Protein AF-A0A9W9Z7B0-F1 (afdb_monomer_lite)

Organism: NCBI:txid174260

Sequence (216 aa):
MAADKALDEESERHKYYMSVTEDEIRRGIINATDQEKHCFWFKRVITDIDDKIEDSNTGKFIDKTWGNPSSVDKPAQQLLGKLREKDLPKALTSSNVIRYDVKWHRNGIDPSASQEHAQYIEKLCTDLYDTLTDRINRGIEEDQSTNTEDHLTEELFQHGSFCKRKCELFHGRDEFLTTVKETIKERSNCRVAWRIRLRKDLLDGQGCHGNEEMAW

InterPro domains:
  IPR052752 NACHT and WD repeat domain-containing protein [PTHR19871] (6-187)

Secondary structure (DSSP, 8-state):
-HHHHH-SSHHHHHTTT--HHHHHHIIIIIT-TTHHHH--EEEEEETTGGGGTTSTTGGGTS-B-SSSS--B-HHHHHHHHHIIIIIHHHHS-GGGEEEEEE---TT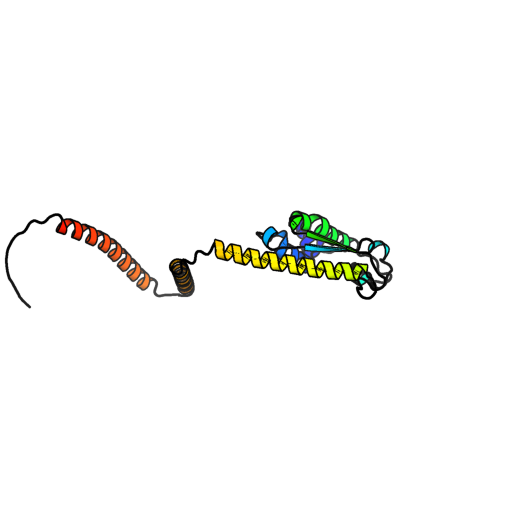SS-TTT-HHHHHHHHHHHHHHHHHHHHHHHHHHHHHHHH----HHHHHHHHHHHHHHHHHHH--S-HHHHHHHHHHHHHHHHHHHHHHHHHHHHHHS------------

Foldseek 3Di:
DVLVVVDDDPVSSVVVVDDPVNVCCCVVFLPDPPNQLPPAAEAEDAPCLVVVVVQPCSCVVFPWDPDVVIHGPPVVVVVVCCCPVPRRPVRYPPVRYHYDYHHADSNGLDVVVDVSSVVRVVVSVVVVVVVVVVSVVVVVVVCVVVCPPPVVVVVVVVVVVVVVVCVVVDDDPPVVVVVVVVVVVVVVVVVVVVVVVVVVCVVPPDDDDDDDDDDD

Structure (mmCIF, N/CA/C/O backbone):
data_AF-A0A9W9Z7B0-F1
#
_entry.id   AF-A0A9W9Z7B0-F1
#
loop_
_atom_site.group_PDB
_atom_site.id
_atom_site.type_symbol
_atom_site.label_atom_id
_atom_site.label_alt_id
_atom_site.label_comp_id
_atom_site.label_asym_id
_atom_site.label_entity_id
_atom_site.label_seq_id
_atom_site.pdbx_PDB_ins_code
_atom_site.Cartn_x
_atom_site.Cartn_y
_atom_site.Cartn_z
_atom_site.occupancy
_atom_site.B_iso_or_equiv
_atom_site.auth_seq_id
_atom_site.auth_comp_id
_atom_site.auth_asym_id
_atom_site.auth_atom_id
_atom_site.pdbx_PDB_model_num
ATOM 1 N N . MET A 1 1 ? 21.699 -22.162 1.160 1.00 66.56 1 MET A N 1
ATOM 2 C CA . MET A 1 1 ? 22.297 -21.452 2.317 1.00 66.56 1 MET A CA 1
ATOM 3 C C . MET A 1 1 ? 22.465 -22.396 3.509 1.00 66.56 1 MET A C 1
ATOM 5 O O . MET A 1 1 ? 22.130 -23.566 3.384 1.00 66.56 1 MET A O 1
ATOM 9 N N . ALA A 1 2 ? 23.002 -21.932 4.647 1.00 78.12 2 ALA A N 1
ATOM 10 C CA . ALA A 1 2 ? 23.115 -22.748 5.866 1.00 78.12 2 ALA A CA 1
ATOM 11 C C . ALA A 1 2 ? 21.744 -23.213 6.395 1.00 78.12 2 ALA A C 1
ATOM 13 O O . ALA A 1 2 ? 21.621 -24.354 6.827 1.00 78.12 2 ALA A O 1
ATOM 14 N N . ALA A 1 3 ? 20.710 -22.372 6.267 1.00 81.06 3 ALA A N 1
ATOM 15 C CA . ALA A 1 3 ? 19.338 -22.700 6.660 1.00 81.06 3 ALA A CA 1
ATOM 16 C C . ALA A 1 3 ? 18.780 -23.935 5.925 1.00 81.06 3 ALA A C 1
ATOM 18 O O . ALA A 1 3 ? 18.179 -24.791 6.561 1.00 81.06 3 ALA A O 1
ATOM 19 N N . ASP A 1 4 ? 19.060 -24.094 4.624 1.00 84.00 4 ASP A N 1
ATOM 20 C CA . ASP A 1 4 ? 18.602 -25.264 3.843 1.00 84.00 4 ASP A CA 1
ATOM 21 C C . ASP A 1 4 ? 19.209 -26.585 4.311 1.00 84.00 4 ASP A C 1
ATOM 23 O O . ASP A 1 4 ? 18.662 -27.645 4.037 1.00 84.00 4 ASP A O 1
ATOM 27 N N . LYS A 1 5 ? 20.369 -26.526 4.972 1.00 83.88 5 LYS A N 1
ATOM 28 C CA . LYS A 1 5 ? 21.065 -27.707 5.493 1.00 83.88 5 LYS A CA 1
ATOM 29 C C . LYS A 1 5 ? 20.675 -28.035 6.931 1.00 83.88 5 LYS A C 1
ATOM 31 O O . LYS A 1 5 ? 20.986 -29.126 7.391 1.00 83.88 5 LYS A O 1
ATOM 36 N N . ALA A 1 6 ? 20.088 -27.077 7.645 1.00 85.25 6 ALA A N 1
ATOM 37 C CA . ALA A 1 6 ? 19.835 -27.170 9.077 1.00 85.25 6 ALA A CA 1
ATOM 38 C C . ALA A 1 6 ? 18.352 -27.367 9.425 1.00 85.25 6 ALA A C 1
ATOM 40 O O . ALA A 1 6 ? 18.063 -27.784 10.541 1.00 85.25 6 ALA A O 1
ATOM 41 N N . LEU A 1 7 ? 17.427 -27.043 8.513 1.00 87.00 7 LEU A N 1
ATOM 42 C CA . LEU A 1 7 ? 15.988 -27.013 8.788 1.00 87.00 7 LEU A CA 1
ATOM 43 C C . LEU A 1 7 ? 15.192 -27.695 7.668 1.00 87.00 7 LEU A C 1
ATOM 45 O O . LEU A 1 7 ? 15.297 -27.310 6.499 1.00 87.00 7 LEU A O 1
ATOM 49 N N . ASP A 1 8 ? 14.347 -28.655 8.043 1.00 84.19 8 ASP A N 1
ATOM 50 C CA . ASP A 1 8 ? 13.552 -29.464 7.108 1.00 84.19 8 ASP A CA 1
ATOM 51 C C . ASP A 1 8 ? 12.257 -28.766 6.662 1.00 84.19 8 ASP A C 1
ATOM 53 O O . ASP A 1 8 ? 11.852 -28.871 5.499 1.00 84.19 8 ASP A O 1
ATOM 57 N N . GLU A 1 9 ? 11.636 -27.974 7.539 1.00 85.44 9 GLU A N 1
ATOM 58 C CA . GLU A 1 9 ? 10.393 -27.259 7.239 1.00 85.44 9 GLU A CA 1
ATOM 59 C C . GLU A 1 9 ? 10.636 -25.924 6.514 1.00 85.44 9 GLU A C 1
ATOM 61 O O . GLU A 1 9 ? 11.501 -25.127 6.883 1.00 85.44 9 GLU A O 1
ATOM 66 N N . GLU A 1 10 ? 9.842 -25.650 5.471 1.00 80.31 10 GLU A N 1
ATOM 67 C CA . GLU A 1 10 ? 9.940 -24.402 4.697 1.00 80.31 10 GLU A CA 1
ATOM 68 C C . GLU A 1 10 ? 9.589 -23.167 5.538 1.00 80.31 10 GLU A C 1
ATOM 70 O O . GLU A 1 10 ? 10.245 -22.136 5.399 1.00 80.31 10 GLU A O 1
ATOM 75 N N . SER A 1 11 ? 8.606 -23.275 6.436 1.00 78.81 11 SER A N 1
ATOM 76 C CA . SER A 1 11 ? 8.211 -22.217 7.377 1.00 78.81 11 SER A CA 1
ATOM 77 C C . SER A 1 11 ? 9.370 -21.777 8.271 1.00 78.81 11 SER A C 1
ATOM 79 O O . SER A 1 11 ? 9.628 -20.580 8.396 1.00 78.81 11 SER A O 1
ATOM 81 N N . GLU A 1 12 ? 10.110 -22.738 8.825 1.00 82.19 12 GLU A N 1
ATOM 82 C CA . GLU A 1 12 ? 11.254 -22.482 9.704 1.00 82.19 12 GLU A CA 1
ATOM 83 C C . GLU A 1 12 ? 12.430 -21.871 8.933 1.00 82.19 12 GLU A C 1
ATOM 85 O O . GLU A 1 12 ? 13.098 -20.952 9.414 1.00 82.19 12 GLU A O 1
ATOM 90 N N . ARG A 1 13 ? 12.655 -22.316 7.688 1.00 86.25 13 ARG A N 1
ATOM 91 C CA . ARG A 1 13 ? 13.667 -21.715 6.807 1.00 86.25 13 ARG A CA 1
ATOM 92 C C . ARG A 1 13 ? 13.317 -20.293 6.400 1.00 86.25 13 ARG A C 1
ATOM 94 O O . ARG A 1 13 ? 14.222 -19.465 6.307 1.00 86.25 13 ARG A O 1
ATOM 101 N N . HIS A 1 14 ? 12.038 -20.003 6.153 1.00 82.50 14 HIS A N 1
ATOM 102 C CA . HIS A 1 14 ? 11.589 -18.721 5.601 1.00 82.50 14 HIS A CA 1
ATOM 103 C C . HIS A 1 14 ? 12.056 -17.532 6.444 1.00 82.50 14 HIS A C 1
ATOM 105 O O . HIS A 1 14 ? 12.472 -16.517 5.895 1.00 82.50 14 HIS A O 1
ATOM 111 N N . LYS A 1 15 ? 12.124 -17.685 7.772 1.00 84.56 15 LYS A N 1
ATOM 112 C CA . LYS A 1 15 ? 12.632 -16.655 8.693 1.00 84.56 15 LYS A CA 1
ATOM 113 C C . LYS A 1 15 ? 14.070 -16.197 8.398 1.00 84.56 15 LYS A C 1
ATOM 115 O O . LYS A 1 15 ? 14.425 -15.073 8.731 1.00 84.56 15 LYS A O 1
ATOM 120 N N . TYR A 1 16 ? 14.889 -17.038 7.767 1.00 86.44 16 TYR A N 1
ATOM 121 C CA . TYR A 1 16 ? 16.276 -16.723 7.396 1.00 86.44 16 TYR A CA 1
ATOM 122 C C . TYR A 1 16 ? 16.418 -16.145 5.982 1.00 86.44 16 TYR A C 1
ATOM 124 O O . TYR A 1 16 ? 17.498 -15.682 5.620 1.00 86.44 16 TYR A O 1
ATOM 132 N N . TYR A 1 17 ? 15.348 -16.196 5.188 1.00 85.44 17 TYR A N 1
ATOM 133 C CA . TYR A 1 17 ? 15.262 -15.607 3.849 1.00 85.44 17 TYR A CA 1
ATOM 134 C C . TYR A 1 17 ? 14.451 -14.309 3.827 1.00 85.44 17 TYR A C 1
ATOM 136 O O . TYR A 1 17 ? 14.579 -13.517 2.897 1.00 85.44 17 TYR A O 1
ATOM 144 N N . MET A 1 18 ? 13.620 -14.103 4.847 1.00 88.88 18 MET A N 1
ATOM 145 C CA . MET A 1 18 ? 12.756 -12.945 4.997 1.00 88.88 18 MET A CA 1
ATOM 146 C C . MET A 1 18 ? 13.580 -11.668 5.161 1.00 88.88 18 MET A C 1
ATOM 148 O O . MET A 1 18 ? 14.478 -11.587 6.003 1.00 88.88 18 MET A O 1
ATOM 152 N N . SER A 1 19 ? 13.252 -10.650 4.370 1.00 90.75 19 SER A N 1
ATOM 153 C CA . SER A 1 19 ? 13.815 -9.316 4.562 1.00 90.75 19 SER A CA 1
ATOM 154 C C . SER A 1 19 ? 13.136 -8.607 5.736 1.00 90.75 19 SER A C 1
ATOM 156 O O . SER A 1 19 ? 11.992 -8.905 6.080 1.00 90.75 19 SER A O 1
ATOM 158 N N . VAL A 1 20 ? 13.813 -7.617 6.325 1.00 92.88 20 VAL A N 1
ATOM 159 C CA . VAL A 1 20 ? 13.215 -6.766 7.372 1.00 92.88 20 VAL A CA 1
ATOM 160 C C . VAL A 1 20 ? 11.916 -6.126 6.871 1.00 92.88 20 VAL A C 1
ATOM 162 O O . VAL A 1 20 ? 10.911 -6.145 7.572 1.00 92.88 20 VAL A O 1
ATOM 165 N N . THR A 1 21 ? 11.904 -5.651 5.623 1.00 93.25 21 THR A N 1
ATOM 166 C CA . THR A 1 21 ? 10.716 -5.058 4.997 1.00 93.25 21 THR A CA 1
ATOM 167 C C . THR A 1 21 ? 9.582 -6.067 4.815 1.00 93.25 21 THR A C 1
ATOM 169 O O . THR A 1 21 ? 8.421 -5.724 5.019 1.00 93.25 21 THR A O 1
ATOM 172 N N . GLU A 1 22 ? 9.876 -7.319 4.450 1.00 94.69 22 GLU A N 1
ATOM 173 C CA . GLU A 1 22 ? 8.843 -8.360 4.395 1.00 94.69 22 GLU A CA 1
ATOM 174 C C . GLU A 1 22 ? 8.242 -8.621 5.783 1.00 94.69 22 GLU A C 1
ATOM 176 O O . GLU A 1 22 ? 7.025 -8.748 5.906 1.00 94.69 22 GLU A O 1
ATOM 181 N N . ASP A 1 23 ? 9.069 -8.681 6.824 1.00 94.38 23 ASP A N 1
ATOM 182 C CA . ASP A 1 23 ? 8.618 -8.898 8.200 1.00 94.38 23 ASP A CA 1
ATOM 183 C C . ASP A 1 23 ? 7.731 -7.740 8.703 1.00 94.38 23 ASP A C 1
ATOM 185 O O . ASP A 1 23 ? 6.663 -7.963 9.279 1.00 94.38 23 ASP A O 1
ATOM 189 N N . GLU A 1 24 ? 8.105 -6.494 8.399 1.00 95.25 24 GLU A N 1
ATOM 190 C CA . GLU A 1 24 ? 7.280 -5.304 8.652 1.00 95.25 24 GLU A CA 1
ATOM 191 C C . GLU A 1 24 ? 5.929 -5.378 7.929 1.00 95.25 24 GLU A C 1
ATOM 193 O O . GLU A 1 24 ? 4.891 -5.142 8.546 1.00 95.25 24 GLU A O 1
ATOM 198 N N . ILE A 1 25 ? 5.914 -5.774 6.651 1.00 95.12 25 ILE A N 1
ATOM 199 C CA . ILE A 1 25 ? 4.678 -5.966 5.874 1.00 95.12 25 ILE A CA 1
ATOM 200 C C . ILE A 1 25 ? 3.814 -7.071 6.487 1.00 95.12 25 ILE A C 1
ATOM 202 O O . ILE A 1 25 ? 2.594 -6.926 6.591 1.00 95.12 25 ILE A O 1
ATOM 206 N N . ARG A 1 26 ? 4.422 -8.183 6.911 1.00 94.44 26 ARG A N 1
ATOM 207 C CA . ARG A 1 26 ? 3.686 -9.291 7.527 1.00 94.44 26 ARG A CA 1
ATOM 208 C C . ARG A 1 26 ? 3.023 -8.863 8.825 1.00 94.44 26 ARG A C 1
ATOM 210 O O . ARG A 1 26 ? 1.867 -9.203 9.047 1.00 94.44 26 ARG A O 1
ATOM 217 N N . ARG A 1 27 ? 3.726 -8.106 9.665 1.00 93.31 27 ARG A N 1
ATOM 218 C CA . ARG A 1 27 ? 3.200 -7.639 10.952 1.00 93.31 27 ARG A CA 1
ATOM 219 C C . ARG A 1 27 ? 2.206 -6.486 10.812 1.00 93.31 27 ARG A C 1
ATOM 221 O O . ARG A 1 27 ? 1.213 -6.476 11.527 1.00 93.31 27 ARG A O 1
ATOM 228 N N . GLY A 1 28 ? 2.468 -5.538 9.914 1.00 92.56 28 GLY A N 1
ATOM 229 C CA . GLY A 1 28 ? 1.668 -4.321 9.754 1.00 92.56 28 GLY A CA 1
ATOM 230 C 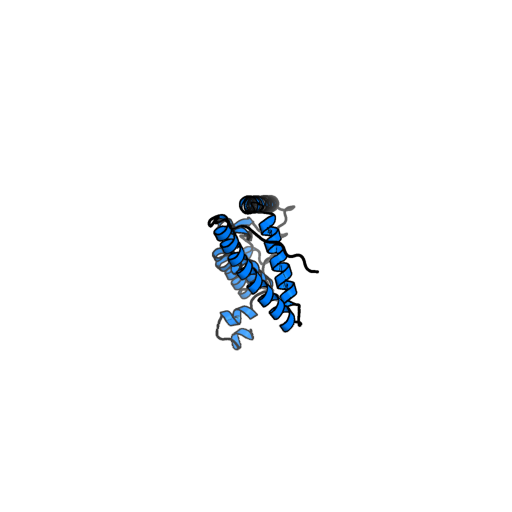C . GLY A 1 28 ? 0.474 -4.453 8.810 1.00 92.56 28 GLY A C 1
ATOM 231 O O . GLY A 1 28 ? -0.441 -3.643 8.891 1.00 92.56 28 GLY A O 1
ATOM 232 N N . ILE A 1 29 ? 0.482 -5.448 7.921 1.00 94.62 29 ILE A N 1
ATOM 233 C CA . ILE A 1 29 ? -0.604 -5.691 6.968 1.00 94.62 29 ILE A CA 1
ATOM 234 C C . ILE A 1 29 ? -1.145 -7.100 7.193 1.00 94.62 29 ILE A C 1
ATOM 236 O O . ILE A 1 29 ? -2.178 -7.255 7.823 1.00 94.62 29 ILE A O 1
ATOM 240 N N . ILE A 1 30 ? -0.406 -8.138 6.784 1.00 93.69 30 ILE A N 1
ATOM 241 C CA . ILE A 1 30 ? -0.947 -9.507 6.647 1.00 93.69 30 ILE A CA 1
ATOM 242 C C . ILE A 1 30 ? -1.539 -10.066 7.952 1.00 93.69 30 ILE A C 1
ATOM 244 O O . ILE A 1 30 ? -2.569 -10.737 7.916 1.00 93.69 30 ILE A O 1
ATOM 248 N N . ASN A 1 31 ? -0.890 -9.803 9.086 1.00 93.31 31 ASN A N 1
ATOM 249 C CA . ASN A 1 31 ? -1.298 -10.288 10.404 1.00 93.31 31 ASN A CA 1
ATOM 250 C C . ASN A 1 31 ? -2.025 -9.218 11.238 1.00 93.31 31 ASN A C 1
ATOM 252 O O . ASN A 1 31 ? -2.302 -9.461 12.414 1.00 93.31 31 ASN A O 1
ATOM 256 N N . ALA A 1 32 ? -2.286 -8.034 10.678 1.00 92.00 32 ALA A N 1
ATOM 257 C CA . ALA A 1 32 ? -2.980 -6.963 11.378 1.00 92.00 32 ALA A CA 1
ATOM 258 C C . ALA A 1 32 ? -4.493 -7.227 11.427 1.00 92.00 32 ALA A C 1
ATOM 260 O O . ALA A 1 32 ? -5.076 -7.835 10.528 1.00 92.00 32 ALA A O 1
ATOM 261 N N . THR A 1 33 ? -5.141 -6.754 12.489 1.00 90.31 33 THR A N 1
ATOM 262 C CA . THR A 1 33 ? -6.605 -6.735 12.595 1.00 90.31 33 THR A CA 1
ATOM 263 C C . THR A 1 33 ? -7.169 -5.538 11.836 1.00 90.31 33 THR A C 1
ATOM 265 O O . THR A 1 33 ? -6.533 -4.487 11.793 1.00 90.31 33 THR A O 1
ATOM 268 N N . ASP A 1 34 ? -8.361 -5.687 11.254 1.00 86.56 34 ASP A N 1
ATOM 269 C CA . ASP A 1 34 ? -9.064 -4.615 10.530 1.00 86.56 34 ASP A CA 1
ATOM 270 C C . ASP A 1 34 ? -8.233 -3.970 9.394 1.00 86.56 34 ASP A C 1
ATOM 272 O O . ASP A 1 34 ? -8.372 -2.783 9.077 1.00 86.56 34 ASP A O 1
ATOM 276 N N . GLN A 1 35 ? -7.347 -4.742 8.756 1.00 87.38 35 GLN A N 1
ATOM 277 C CA . GLN A 1 35 ? -6.477 -4.264 7.674 1.00 87.38 35 GLN A CA 1
ATOM 278 C C . GLN A 1 35 ? -7.267 -3.670 6.496 1.00 87.38 35 GLN A C 1
ATOM 280 O O . GLN A 1 35 ? -6.825 -2.726 5.847 1.00 87.38 35 GLN A O 1
ATOM 285 N N . GLU A 1 36 ? -8.482 -4.149 6.244 1.00 84.25 36 GLU A N 1
ATOM 286 C CA . GLU A 1 36 ? -9.389 -3.614 5.231 1.00 84.25 36 GLU A CA 1
ATOM 287 C C . GLU A 1 36 ? -9.875 -2.185 5.531 1.00 84.25 36 GLU A C 1
ATOM 289 O O . GLU A 1 36 ? -10.287 -1.465 4.616 1.00 84.25 36 GLU A O 1
ATOM 294 N N . LYS A 1 37 ? -9.812 -1.734 6.787 1.00 83.94 37 LYS A N 1
ATOM 295 C CA . LYS A 1 37 ? -10.182 -0.363 7.161 1.00 83.94 37 LYS A CA 1
ATOM 296 C C . LYS A 1 37 ? -9.012 0.604 7.035 1.00 83.94 37 LYS A C 1
ATOM 298 O O . LYS A 1 37 ? -9.231 1.756 6.653 1.00 83.94 37 LYS A O 1
ATOM 303 N N . HIS A 1 38 ? -7.798 0.135 7.325 1.00 85.56 38 HIS A N 1
ATOM 304 C CA . HIS A 1 38 ? -6.644 1.005 7.571 1.00 85.56 38 HIS A CA 1
ATOM 305 C C . HIS A 1 38 ? -5.463 0.809 6.608 1.00 85.56 38 HIS A C 1
ATOM 307 O O . HIS A 1 38 ? -4.597 1.679 6.539 1.00 85.56 38 HIS A O 1
ATOM 313 N N . CYS A 1 39 ? -5.418 -0.277 5.834 1.00 92.81 39 CYS A N 1
ATOM 314 C CA . CYS A 1 39 ? -4.311 -0.566 4.922 1.00 92.81 39 CYS A CA 1
ATOM 315 C C . CYS A 1 39 ? -4.719 -0.377 3.456 1.00 92.81 39 CYS A C 1
ATOM 317 O O . CYS A 1 39 ? -5.705 -0.948 2.987 1.00 92.81 39 CYS A O 1
ATOM 319 N N . PHE A 1 40 ? -3.902 0.380 2.718 1.00 93.56 40 PHE A N 1
ATOM 320 C CA . PHE A 1 40 ? -4.055 0.648 1.286 1.00 93.56 40 PHE A CA 1
ATOM 321 C C . PHE A 1 40 ? -2.751 0.350 0.566 1.00 93.56 40 PHE A C 1
ATOM 323 O O . PHE A 1 40 ? -1.671 0.702 1.041 1.00 93.56 40 PHE A O 1
ATOM 330 N N . TRP A 1 41 ? -2.850 -0.279 -0.600 1.00 95.38 41 TRP A N 1
ATOM 331 C CA . TRP A 1 41 ? -1.694 -0.622 -1.407 1.00 95.38 41 TRP A CA 1
ATOM 332 C C . TRP A 1 41 ? -1.736 0.064 -2.768 1.00 95.38 41 TRP A C 1
ATOM 334 O O . TRP A 1 41 ? -2.462 -0.334 -3.678 1.00 95.38 41 TRP A O 1
ATOM 344 N N . PHE A 1 42 ? -0.880 1.070 -2.917 1.00 96.44 42 PHE A N 1
ATOM 345 C CA . PHE A 1 42 ? -0.610 1.749 -4.178 1.00 96.44 42 PHE A CA 1
ATOM 346 C C . PHE A 1 42 ? 0.436 0.949 -4.967 1.00 96.44 42 PHE A C 1
ATOM 348 O O . PHE A 1 42 ? 1.648 1.118 -4.813 1.00 96.44 42 PHE A O 1
ATOM 355 N N . LYS A 1 43 ? -0.040 -0.001 -5.774 1.00 95.38 43 LYS A N 1
ATOM 356 C CA . LYS A 1 43 ? 0.779 -0.981 -6.492 1.00 95.38 43 LYS A CA 1
ATOM 357 C C . LYS A 1 43 ? 1.256 -0.420 -7.831 1.00 95.38 43 LYS A C 1
ATOM 359 O O . LYS A 1 43 ? 0.511 -0.435 -8.807 1.00 95.38 43 LYS A O 1
ATOM 364 N N . ARG A 1 44 ? 2.526 -0.018 -7.916 1.00 95.75 44 ARG A N 1
ATOM 365 C CA . ARG A 1 44 ? 3.199 0.230 -9.204 1.00 95.75 44 ARG A CA 1
ATOM 366 C C . ARG A 1 44 ? 3.667 -1.083 -9.837 1.00 95.75 44 ARG A C 1
ATOM 368 O O . ARG A 1 44 ? 4.356 -1.870 -9.188 1.00 95.75 44 ARG A O 1
ATOM 375 N N . VAL A 1 45 ? 3.374 -1.272 -11.120 1.00 95.75 45 VAL A N 1
ATOM 376 C CA . VAL A 1 45 ? 3.887 -2.361 -11.958 1.00 95.75 45 VAL A CA 1
ATOM 377 C C . VAL A 1 45 ? 4.605 -1.752 -13.158 1.00 95.75 45 VAL A C 1
ATOM 379 O O . VAL A 1 45 ? 3.985 -1.112 -14.002 1.00 95.75 45 VAL A O 1
ATOM 382 N N . ILE A 1 46 ? 5.920 -1.955 -13.238 1.00 95.94 46 ILE A N 1
ATOM 383 C CA . ILE A 1 46 ? 6.696 -1.587 -14.426 1.00 95.94 46 ILE A CA 1
ATOM 384 C C . ILE A 1 46 ? 6.609 -2.766 -15.393 1.00 95.94 46 ILE A C 1
ATOM 386 O O . ILE A 1 46 ? 7.209 -3.811 -15.158 1.00 95.94 46 ILE A O 1
ATOM 390 N N . THR A 1 47 ? 5.779 -2.628 -16.421 1.00 95.56 47 THR A N 1
ATOM 391 C CA . THR A 1 47 ? 5.280 -3.776 -17.200 1.00 95.56 47 THR A CA 1
ATOM 392 C C . THR A 1 47 ? 6.326 -4.443 -18.089 1.00 95.56 47 THR A C 1
ATOM 394 O O . THR A 1 47 ? 6.161 -5.604 -18.441 1.00 95.56 47 THR A O 1
ATOM 397 N N . ASP A 1 48 ? 7.376 -3.719 -18.459 1.00 95.25 48 ASP A N 1
ATOM 398 C CA . ASP A 1 48 ? 8.437 -4.143 -19.374 1.00 95.25 48 ASP A CA 1
ATOM 399 C C . ASP A 1 48 ? 9.823 -4.138 -18.709 1.00 95.25 48 ASP A C 1
ATOM 401 O O . ASP A 1 48 ? 10.837 -4.163 -19.398 1.00 95.25 48 ASP A O 1
ATOM 405 N N . ILE A 1 49 ? 9.896 -4.110 -17.372 1.00 92.56 49 ILE A N 1
ATOM 406 C CA . ILE A 1 49 ? 11.175 -4.034 -16.645 1.00 92.56 49 ILE A CA 1
ATOM 407 C C . ILE A 1 49 ? 12.086 -5.241 -16.921 1.00 92.56 49 ILE A C 1
ATOM 409 O O . ILE A 1 49 ? 13.303 -5.082 -17.035 1.00 92.56 49 ILE A O 1
ATOM 413 N N . ASP A 1 50 ? 11.500 -6.428 -17.094 1.00 89.50 50 ASP A N 1
ATOM 414 C CA . ASP A 1 50 ? 12.234 -7.664 -17.380 1.00 89.50 50 ASP A CA 1
ATOM 415 C C . ASP A 1 50 ? 12.904 -7.618 -18.765 1.00 89.50 50 ASP A C 1
ATOM 417 O O . ASP A 1 50 ? 13.989 -8.166 -18.953 1.00 89.50 50 ASP A O 1
ATOM 421 N N . ASP A 1 51 ? 12.336 -6.869 -19.714 1.00 91.50 51 ASP A N 1
ATOM 422 C CA . ASP A 1 51 ? 12.927 -6.653 -21.040 1.00 91.50 51 ASP A CA 1
ATOM 423 C C . ASP A 1 51 ? 14.047 -5.594 -21.018 1.00 91.50 51 ASP A C 1
ATOM 425 O O . ASP A 1 51 ? 14.723 -5.366 -22.025 1.00 91.50 51 ASP A O 1
ATOM 429 N N . LYS A 1 52 ? 14.238 -4.903 -19.884 1.00 90.88 52 LYS A N 1
ATOM 430 C CA . LYS A 1 52 ? 15.172 -3.775 -19.706 1.00 90.88 52 LYS A CA 1
ATOM 431 C C . LYS A 1 52 ? 16.248 -4.052 -18.656 1.00 90.88 52 LYS A C 1
ATOM 433 O O . LYS A 1 52 ? 16.870 -3.120 -18.151 1.00 90.88 52 LYS A O 1
ATOM 438 N N . ILE A 1 53 ? 16.515 -5.319 -18.333 1.00 87.38 53 ILE A N 1
ATOM 439 C CA . ILE A 1 53 ? 17.498 -5.726 -17.309 1.00 87.38 53 ILE A CA 1
ATOM 440 C C . ILE A 1 53 ? 18.912 -5.183 -17.585 1.00 87.38 53 ILE A C 1
ATOM 442 O O . ILE A 1 53 ? 19.649 -4.885 -16.636 1.00 87.38 53 ILE A O 1
ATOM 446 N N . GLU A 1 54 ? 19.286 -5.051 -18.860 1.00 86.44 54 GLU A N 1
ATOM 447 C CA . GLU A 1 54 ? 20.601 -4.558 -19.296 1.00 86.44 54 GLU A CA 1
ATOM 448 C C . GLU A 1 54 ? 20.790 -3.048 -19.084 1.00 86.44 54 GLU A C 1
ATOM 450 O O . GLU A 1 54 ? 21.924 -2.569 -19.058 1.00 86.44 54 GLU A O 1
ATOM 455 N N . ASP A 1 55 ? 19.705 -2.294 -18.888 1.00 87.88 55 ASP A N 1
ATOM 456 C CA . ASP A 1 55 ? 19.777 -0.868 -18.585 1.00 87.88 55 ASP A CA 1
ATOM 457 C C . ASP A 1 55 ? 20.463 -0.646 -17.224 1.00 87.88 55 ASP A C 1
ATOM 459 O O . ASP A 1 55 ? 20.193 -1.326 -16.222 1.00 87.88 55 ASP A O 1
ATOM 463 N N . SER A 1 56 ? 21.378 0.323 -17.187 1.00 85.44 56 SER A N 1
ATOM 464 C CA . SER A 1 56 ? 22.187 0.631 -16.007 1.00 85.44 56 SER A CA 1
ATOM 465 C C . SER A 1 56 ? 21.343 1.089 -14.814 1.00 85.44 56 SER A C 1
ATOM 467 O O . SER A 1 56 ? 21.734 0.865 -13.666 1.00 85.44 56 SER A O 1
ATOM 469 N N . ASN A 1 57 ? 20.166 1.671 -15.054 1.00 88.12 57 ASN A N 1
ATOM 470 C CA . ASN A 1 57 ? 19.253 2.128 -14.012 1.00 88.12 57 ASN A CA 1
ATOM 471 C C . ASN A 1 57 ? 18.313 1.031 -13.496 1.00 88.12 57 ASN A C 1
ATOM 473 O O . ASN A 1 57 ? 17.805 1.165 -12.381 1.00 88.12 57 ASN A O 1
ATOM 477 N N . THR A 1 58 ? 18.119 -0.072 -14.228 1.00 89.12 58 THR A N 1
ATOM 478 C CA . THR A 1 58 ? 17.202 -1.155 -13.818 1.00 89.12 58 THR A CA 1
ATOM 479 C C . THR A 1 58 ? 17.656 -1.853 -12.538 1.00 89.12 58 THR A C 1
ATOM 481 O O . THR A 1 58 ? 16.832 -2.325 -11.759 1.00 89.12 58 THR A O 1
ATOM 484 N N . GLY A 1 59 ? 18.962 -1.843 -12.241 1.00 87.56 59 GLY A N 1
ATOM 485 C CA . GLY A 1 59 ? 19.498 -2.375 -10.980 1.00 87.56 59 GLY A CA 1
ATOM 486 C C . GLY A 1 59 ? 18.992 -1.664 -9.716 1.00 87.56 59 GLY A C 1
ATOM 487 O O . GLY A 1 59 ? 19.167 -2.186 -8.625 1.00 87.56 59 GLY A O 1
ATOM 488 N N . LYS A 1 60 ? 18.347 -0.495 -9.844 1.00 88.25 60 LYS A N 1
ATOM 489 C CA . LYS A 1 60 ? 17.679 0.202 -8.729 1.00 88.25 60 LYS A CA 1
ATOM 490 C C . LYS A 1 60 ? 16.274 -0.342 -8.432 1.00 88.25 60 LYS A C 1
ATOM 492 O O . LYS A 1 60 ? 15.675 0.052 -7.437 1.00 88.25 60 LYS A O 1
ATOM 497 N N . PHE A 1 61 ? 15.729 -1.180 -9.314 1.00 90.31 61 PHE A N 1
ATOM 498 C CA . PHE A 1 61 ? 14.341 -1.655 -9.272 1.00 90.31 61 PHE A CA 1
ATOM 499 C C . PHE A 1 61 ? 14.221 -3.183 -9.293 1.00 90.31 61 PHE A C 1
ATOM 501 O O . PHE A 1 61 ? 13.154 -3.701 -8.972 1.00 90.31 61 PHE A O 1
ATOM 508 N N . ILE A 1 62 ? 15.288 -3.894 -9.667 1.00 91.12 62 ILE A N 1
ATOM 509 C CA . ILE A 1 62 ? 15.378 -5.356 -9.653 1.00 91.12 62 ILE A CA 1
ATOM 510 C C . ILE A 1 62 ? 16.612 -5.757 -8.849 1.00 91.12 62 ILE A C 1
ATOM 512 O O . ILE A 1 62 ? 17.704 -5.239 -9.096 1.00 91.12 62 ILE A O 1
ATOM 516 N N . ASP A 1 63 ? 16.448 -6.726 -7.950 1.00 90.44 63 ASP A N 1
ATOM 517 C CA . ASP A 1 63 ? 17.558 -7.315 -7.208 1.00 90.44 63 ASP A CA 1
ATOM 518 C C . ASP A 1 63 ? 18.495 -8.068 -8.155 1.00 90.44 63 ASP A C 1
ATOM 520 O O . ASP A 1 63 ? 18.086 -8.971 -8.898 1.00 90.44 63 ASP A O 1
ATOM 524 N N . LYS A 1 64 ? 19.774 -7.696 -8.123 1.00 89.19 64 LYS A N 1
ATOM 525 C CA . LYS A 1 64 ? 20.821 -8.331 -8.919 1.00 89.19 64 LYS A CA 1
ATOM 526 C C . LYS A 1 64 ? 21.850 -9.010 -8.022 1.00 89.19 64 LYS A C 1
ATOM 528 O O . LYS A 1 64 ? 22.216 -8.498 -6.967 1.00 89.19 64 LYS A O 1
ATOM 533 N N . THR A 1 65 ? 22.360 -10.147 -8.478 1.00 86.31 65 THR A N 1
ATOM 534 C CA . THR A 1 65 ? 23.434 -10.882 -7.818 1.00 86.31 65 THR A CA 1
ATOM 535 C C . THR A 1 65 ? 24.717 -10.061 -7.810 1.00 86.31 65 THR A C 1
ATOM 537 O O . THR A 1 65 ? 25.073 -9.405 -8.797 1.00 86.31 65 THR A O 1
ATOM 540 N N . TRP A 1 66 ? 25.455 -10.158 -6.709 1.00 78.25 66 TRP A N 1
ATOM 541 C CA . TRP A 1 66 ? 26.796 -9.597 -6.605 1.00 78.25 66 TRP A CA 1
ATOM 542 C C . TRP A 1 66 ? 27.765 -10.308 -7.564 1.00 78.25 66 TRP A C 1
ATOM 544 O O . TRP A 1 66 ? 27.775 -11.537 -7.633 1.00 78.25 66 TRP A O 1
ATOM 554 N N . GLY A 1 67 ? 28.595 -9.550 -8.286 1.00 76.81 67 GLY A N 1
ATOM 555 C CA . GLY A 1 67 ? 29.610 -10.082 -9.206 1.00 76.81 67 GLY A CA 1
ATOM 556 C C . GLY A 1 67 ? 29.574 -9.456 -10.603 1.00 76.81 67 GLY A C 1
ATOM 557 O O . GLY A 1 67 ? 28.703 -8.646 -10.911 1.00 76.81 67 GLY A O 1
ATOM 558 N N . ASN A 1 68 ? 30.547 -9.823 -11.444 1.00 75.56 68 ASN A N 1
ATOM 559 C CA . ASN A 1 68 ? 30.615 -9.425 -12.851 1.00 75.56 68 ASN A CA 1
ATOM 560 C C . ASN A 1 68 ? 30.726 -10.685 -13.740 1.00 75.56 68 ASN A C 1
ATOM 562 O O . ASN A 1 68 ? 31.731 -11.391 -13.622 1.00 75.56 68 ASN A O 1
ATOM 566 N N . PRO A 1 69 ? 29.736 -10.986 -14.603 1.00 75.94 69 PRO A N 1
ATOM 567 C CA . PRO A 1 69 ? 28.523 -10.208 -14.853 1.00 75.94 69 PRO A CA 1
ATOM 568 C C . PRO A 1 69 ? 27.515 -10.308 -13.702 1.00 75.94 69 PRO A C 1
ATOM 570 O O . PRO A 1 69 ? 27.294 -11.374 -13.131 1.00 75.94 69 PRO A O 1
ATOM 573 N N . SER A 1 70 ? 26.892 -9.179 -13.372 1.00 79.75 70 SER A N 1
ATOM 574 C CA . SER A 1 70 ? 25.757 -9.137 -12.451 1.00 79.75 70 SER A CA 1
ATOM 575 C C . SER A 1 70 ? 24.509 -9.624 -13.192 1.00 79.75 70 SER A C 1
ATOM 577 O O . SER A 1 70 ? 24.278 -9.238 -14.338 1.00 79.75 70 SER A O 1
ATOM 579 N N . SER A 1 71 ? 23.717 -10.489 -12.563 1.00 87.12 71 SER A N 1
ATOM 580 C CA . SER A 1 71 ? 22.521 -11.100 -13.157 1.00 87.12 71 SER A CA 1
ATOM 581 C C . SER A 1 71 ? 21.326 -10.945 -12.223 1.00 87.12 71 SER A C 1
ATOM 583 O O . SER A 1 71 ? 21.509 -10.626 -11.055 1.00 87.12 71 SER A O 1
ATOM 585 N N . VAL A 1 72 ? 20.101 -11.143 -12.706 1.00 90.75 72 VAL A N 1
ATOM 586 C CA . VAL A 1 72 ? 18.910 -11.069 -11.842 1.00 90.75 72 VAL A CA 1
ATOM 587 C C . VAL A 1 72 ? 18.953 -12.163 -10.776 1.00 90.75 72 VAL A C 1
ATOM 589 O O . VAL A 1 72 ? 19.137 -13.342 -11.092 1.00 90.75 72 VAL A O 1
ATOM 592 N N . ASP A 1 73 ? 18.734 -11.780 -9.519 1.00 91.69 73 ASP A N 1
ATOM 593 C CA . ASP A 1 73 ? 18.634 -12.713 -8.399 1.00 91.69 73 ASP A CA 1
ATOM 594 C C . ASP A 1 73 ? 17.273 -13.428 -8.433 1.00 91.69 73 ASP A C 1
ATOM 596 O O . ASP A 1 73 ? 16.265 -12.957 -7.905 1.00 91.69 73 ASP A O 1
ATOM 600 N N . LYS A 1 74 ? 17.227 -14.575 -9.121 1.00 91.50 74 LYS A N 1
ATOM 601 C CA . LYS A 1 74 ? 15.993 -15.356 -9.297 1.00 91.50 74 LYS A CA 1
ATOM 602 C C . LYS A 1 74 ? 15.349 -15.776 -7.965 1.00 91.50 74 LYS A C 1
ATOM 604 O O . LYS A 1 74 ? 14.132 -15.621 -7.865 1.00 91.50 74 LYS A O 1
ATOM 609 N N . PRO A 1 75 ? 16.088 -16.295 -6.960 1.00 89.50 75 PRO A N 1
ATOM 610 C CA . PRO A 1 75 ? 15.522 -16.557 -5.637 1.00 89.50 75 PRO A CA 1
ATOM 611 C C . PRO A 1 75 ? 14.842 -15.334 -5.010 1.00 89.50 75 PRO A C 1
ATOM 613 O O . PRO A 1 75 ? 13.695 -15.444 -4.574 1.00 89.50 75 PRO A O 1
ATOM 616 N N . ALA A 1 76 ? 15.494 -14.166 -5.023 1.00 90.38 76 ALA A N 1
ATOM 617 C CA . ALA A 1 76 ? 14.905 -12.939 -4.485 1.00 90.38 76 ALA A CA 1
ATOM 618 C C . ALA A 1 76 ? 13.622 -12.546 -5.239 1.00 90.38 76 ALA A C 1
ATOM 620 O O . ALA A 1 76 ? 12.592 -12.275 -4.619 1.00 90.38 76 ALA A O 1
ATOM 621 N N . GLN A 1 77 ? 13.634 -12.623 -6.576 1.00 91.56 77 GLN A N 1
ATOM 622 C CA . GLN A 1 77 ? 12.449 -12.342 -7.396 1.00 91.56 77 GLN A CA 1
ATOM 623 C C . GLN A 1 77 ? 11.290 -13.315 -7.123 1.00 91.56 77 GLN A C 1
ATOM 625 O O . GLN A 1 77 ? 10.127 -12.911 -7.129 1.00 91.56 77 GLN A O 1
ATOM 630 N N . GLN A 1 78 ? 11.576 -14.590 -6.843 1.00 92.12 78 GLN A N 1
ATOM 631 C CA . GLN A 1 78 ? 10.550 -15.571 -6.474 1.00 92.12 78 GLN A CA 1
ATOM 632 C C . GLN A 1 78 ? 9.913 -15.259 -5.115 1.00 92.12 78 GLN A C 1
ATOM 634 O O . GLN A 1 78 ? 8.686 -15.326 -4.990 1.00 92.12 78 GLN A O 1
ATOM 639 N N . LEU A 1 79 ? 10.721 -14.893 -4.114 1.00 92.44 79 LEU A N 1
ATOM 640 C CA . LEU A 1 79 ? 10.235 -14.496 -2.788 1.00 92.44 79 LEU A CA 1
ATOM 641 C C . LEU A 1 79 ? 9.380 -13.226 -2.873 1.00 92.44 79 LEU A C 1
ATOM 643 O O . LEU A 1 79 ? 8.246 -13.213 -2.388 1.00 92.44 79 LEU A O 1
ATOM 647 N N . LEU A 1 80 ? 9.869 -12.202 -3.580 1.00 93.25 80 LEU A N 1
ATOM 648 C CA . LEU A 1 80 ? 9.124 -10.968 -3.824 1.00 93.25 80 LEU A CA 1
ATOM 649 C C . LEU A 1 80 ? 7.815 -11.241 -4.577 1.00 93.25 80 LEU A C 1
ATOM 651 O O . LEU A 1 80 ? 6.766 -10.719 -4.204 1.00 93.25 80 LEU A O 1
ATOM 655 N N . GLY A 1 81 ? 7.848 -12.095 -5.603 1.00 93.56 81 GLY A N 1
ATOM 656 C CA . GLY A 1 81 ? 6.664 -12.503 -6.356 1.00 93.56 81 GLY A CA 1
ATOM 657 C C . GLY A 1 81 ? 5.623 -13.219 -5.491 1.00 93.56 81 GLY A C 1
ATOM 658 O O . GLY A 1 81 ? 4.431 -12.940 -5.618 1.00 93.56 81 GLY A O 1
ATOM 659 N N . LYS A 1 82 ? 6.049 -14.095 -4.568 1.00 93.94 82 LYS A N 1
ATOM 660 C CA . LYS A 1 82 ? 5.158 -14.754 -3.595 1.00 93.94 82 LYS A CA 1
ATOM 661 C C . LYS A 1 82 ? 4.488 -13.723 -2.682 1.00 93.94 82 LYS A C 1
ATOM 663 O O . LYS A 1 82 ? 3.262 -13.722 -2.582 1.00 93.94 82 LYS A O 1
ATOM 668 N N . LEU A 1 83 ? 5.261 -12.807 -2.095 1.00 94.19 83 LEU A N 1
ATOM 669 C CA . LEU A 1 83 ? 4.724 -11.754 -1.229 1.00 94.19 83 LEU A CA 1
ATOM 670 C C . LEU A 1 83 ? 3.730 -10.851 -1.983 1.00 94.19 83 LEU A C 1
ATOM 672 O O . LEU A 1 83 ? 2.616 -10.614 -1.518 1.00 94.19 83 LEU A O 1
ATOM 676 N N . ARG A 1 84 ? 4.121 -10.384 -3.175 1.00 94.25 84 ARG A N 1
ATOM 677 C CA . ARG A 1 84 ? 3.390 -9.386 -3.967 1.00 94.25 84 ARG A CA 1
ATOM 678 C C . ARG A 1 84 ? 2.140 -9.939 -4.646 1.00 94.25 84 ARG A C 1
ATOM 680 O O . ARG A 1 84 ? 1.116 -9.266 -4.674 1.00 94.25 84 ARG A O 1
ATOM 687 N N . GLU A 1 85 ? 2.218 -11.127 -5.236 1.00 93.38 85 GLU A N 1
ATOM 688 C CA . GLU A 1 85 ? 1.138 -11.669 -6.075 1.00 93.38 85 GLU A CA 1
ATOM 689 C C . GLU A 1 85 ? 0.286 -12.729 -5.369 1.00 93.38 85 GLU A C 1
ATOM 691 O O . GLU A 1 85 ? -0.779 -13.075 -5.876 1.00 93.38 85 GLU A O 1
ATOM 696 N N . LYS A 1 86 ? 0.718 -13.253 -4.212 1.00 93.31 86 LYS A N 1
ATOM 697 C CA . LYS A 1 86 ? -0.057 -14.248 -3.452 1.00 93.31 86 LYS A CA 1
ATOM 698 C C . LYS A 1 86 ? -0.432 -13.774 -2.060 1.00 93.31 86 LYS A C 1
ATOM 700 O O . LYS A 1 86 ? -1.604 -13.859 -1.715 1.00 93.31 86 LYS A O 1
ATOM 705 N N . ASP A 1 87 ? 0.527 -13.313 -1.267 1.00 93.88 87 ASP A N 1
ATOM 706 C CA . ASP A 1 87 ? 0.275 -13.060 0.155 1.00 93.88 87 ASP A CA 1
ATOM 707 C C . ASP A 1 87 ? -0.491 -11.743 0.369 1.00 93.88 87 ASP A C 1
ATOM 709 O O . ASP A 1 87 ? -1.535 -11.745 1.018 1.00 93.88 87 ASP A O 1
ATOM 713 N N . LEU A 1 88 ? -0.049 -10.640 -0.248 1.00 94.06 88 LEU A N 1
ATOM 714 C CA . LEU A 1 88 ? -0.731 -9.341 -0.146 1.00 94.06 88 LEU A CA 1
ATOM 715 C C . LEU A 1 88 ? -2.171 -9.354 -0.698 1.00 94.06 88 LEU A C 1
ATOM 717 O O . LEU A 1 88 ? -3.057 -8.864 -0.000 1.00 94.06 88 LEU A O 1
ATOM 721 N N . PRO A 1 89 ? -2.469 -9.941 -1.878 1.00 92.12 89 PRO A N 1
ATOM 722 C CA . PRO A 1 89 ? -3.844 -10.009 -2.383 1.00 92.12 89 PRO A CA 1
ATOM 723 C C . PRO A 1 89 ? -4.784 -10.901 -1.562 1.00 92.12 89 PRO A C 1
ATOM 725 O O . PRO A 1 89 ? -5.996 -10.786 -1.700 1.00 92.12 89 PRO A O 1
ATOM 728 N N . LYS A 1 90 ? -4.252 -11.817 -0.740 1.00 92.56 90 LYS A N 1
ATOM 729 C CA . LYS A 1 90 ? -5.066 -12.597 0.207 1.00 92.56 90 LYS A CA 1
ATOM 730 C C . LYS A 1 90 ? -5.423 -11.800 1.457 1.00 92.56 90 LYS A C 1
ATOM 732 O O . LYS A 1 90 ? -6.442 -12.084 2.073 1.00 92.56 90 LYS A O 1
ATOM 737 N N . ALA A 1 91 ? -4.558 -10.869 1.843 1.00 92.44 91 ALA A N 1
ATOM 738 C CA . ALA A 1 91 ? -4.713 -10.047 3.032 1.00 92.44 91 ALA A CA 1
ATOM 739 C C . ALA A 1 91 ? -5.572 -8.798 2.754 1.00 92.44 91 ALA A C 1
ATOM 741 O O . ALA A 1 91 ? -6.449 -8.447 3.535 1.00 92.44 91 ALA A O 1
ATOM 742 N N . LEU A 1 92 ? -5.370 -8.151 1.605 1.00 92.81 92 LEU A N 1
ATOM 743 C CA . LEU A 1 92 ? -6.080 -6.930 1.230 1.00 92.81 92 LEU A CA 1
ATOM 744 C C . LEU A 1 92 ? -7.234 -7.208 0.267 1.00 92.81 92 LEU A C 1
ATOM 746 O O . LEU A 1 92 ? -7.066 -7.869 -0.758 1.00 92.81 92 LEU A O 1
ATOM 750 N N . THR A 1 93 ? -8.388 -6.603 0.540 1.00 88.81 93 THR A N 1
ATOM 751 C CA . THR A 1 93 ? -9.516 -6.567 -0.397 1.00 88.81 93 THR A CA 1
ATOM 752 C C . THR A 1 93 ? -9.135 -5.798 -1.662 1.00 88.81 93 THR A C 1
ATOM 754 O O . THR A 1 93 ? -8.402 -4.810 -1.607 1.00 88.81 93 THR A O 1
ATOM 757 N N . SER A 1 94 ? -9.688 -6.188 -2.812 1.00 88.19 94 SER A N 1
ATOM 758 C CA . SER A 1 94 ? -9.433 -5.521 -4.097 1.00 88.19 94 SER A CA 1
ATOM 759 C C . SER A 1 94 ? -9.745 -4.020 -4.092 1.00 88.19 94 SER A C 1
ATOM 761 O O . SER A 1 94 ? -9.104 -3.274 -4.821 1.00 88.19 94 SER A O 1
ATOM 763 N N . SER A 1 95 ? -10.686 -3.563 -3.258 1.00 89.50 95 SER A N 1
ATOM 764 C CA . SER A 1 95 ? -11.006 -2.139 -3.065 1.00 89.50 95 SER A CA 1
ATOM 765 C C . SER A 1 95 ? -9.861 -1.323 -2.464 1.00 89.50 95 SER A C 1
ATOM 767 O O . SER A 1 95 ? -9.834 -0.107 -2.616 1.00 89.50 95 SER A O 1
ATOM 769 N N . ASN A 1 96 ? -8.926 -1.978 -1.775 1.00 93.31 96 ASN A N 1
ATOM 770 C CA . ASN A 1 96 ? -7.807 -1.336 -1.091 1.00 93.31 96 ASN A CA 1
ATOM 771 C C . ASN A 1 96 ? -6.508 -1.430 -1.899 1.00 93.31 96 ASN A C 1
ATOM 773 O O . ASN A 1 96 ? -5.456 -1.004 -1.424 1.00 93.31 96 ASN A O 1
ATOM 777 N N . VAL A 1 97 ? -6.563 -1.991 -3.110 1.00 94.94 97 VAL A N 1
ATOM 778 C CA . VAL A 1 97 ? -5.413 -2.121 -4.003 1.00 94.94 97 VAL A CA 1
ATOM 779 C C . VAL A 1 97 ? -5.620 -1.222 -5.212 1.00 94.94 97 VAL A C 1
ATOM 781 O O . VAL A 1 97 ? -6.472 -1.475 -6.060 1.00 94.94 97 VAL A O 1
ATOM 784 N N . ILE A 1 98 ? -4.794 -0.187 -5.316 1.00 95.50 98 ILE A N 1
ATOM 785 C CA . ILE A 1 98 ? -4.836 0.784 -6.407 1.00 95.50 98 ILE A CA 1
ATOM 786 C C . ILE A 1 98 ? -3.619 0.522 -7.285 1.00 95.50 98 ILE A C 1
ATOM 788 O O . ILE A 1 98 ? -2.479 0.719 -6.862 1.00 95.50 98 ILE A O 1
ATOM 792 N N . ARG A 1 99 ? -3.853 0.010 -8.494 1.00 96.00 99 ARG A N 1
ATOM 793 C CA . ARG A 1 99 ? -2.796 -0.444 -9.403 1.00 96.00 99 ARG A CA 1
ATOM 794 C C . ARG A 1 99 ? -2.469 0.606 -10.463 1.00 96.00 99 ARG A C 1
ATOM 796 O O . ARG A 1 99 ? -3.368 1.181 -11.071 1.00 96.00 99 ARG A O 1
ATOM 803 N N . TYR A 1 100 ? -1.177 0.769 -10.723 1.00 97.94 100 TYR A N 1
ATOM 804 C CA . TYR A 1 100 ? -0.628 1.638 -11.755 1.00 97.94 100 TYR A CA 1
ATOM 805 C C . TYR A 1 100 ? 0.346 0.853 -12.617 1.00 97.94 100 TYR A C 1
ATOM 807 O O . TYR A 1 100 ? 1.385 0.401 -12.129 1.00 97.94 100 TYR A O 1
ATOM 815 N N . ASP A 1 101 ? 0.020 0.724 -13.893 1.00 97.44 101 ASP A N 1
ATOM 816 C CA . ASP A 1 101 ? 0.892 0.096 -14.875 1.00 97.44 101 ASP A CA 1
ATOM 817 C C . ASP A 1 101 ? 1.641 1.196 -15.620 1.00 97.44 101 ASP A C 1
ATOM 819 O O . ASP A 1 101 ? 1.022 2.115 -16.152 1.00 97.44 101 ASP A O 1
ATOM 823 N N . VAL A 1 102 ? 2.969 1.110 -15.620 1.00 97.19 102 VAL A N 1
ATOM 824 C CA . VAL A 1 102 ? 3.853 2.085 -16.267 1.00 97.19 102 VAL A CA 1
ATOM 825 C C . VAL A 1 102 ? 4.903 1.377 -17.110 1.00 97.19 102 VAL A C 1
ATOM 827 O O . VAL A 1 102 ? 5.268 0.223 -16.840 1.00 97.19 102 VAL A O 1
ATOM 830 N N . LYS A 1 103 ? 5.389 2.057 -18.143 1.00 95.81 103 LYS A N 1
ATOM 831 C CA . LYS A 1 103 ? 6.527 1.609 -18.947 1.00 95.81 103 LYS A CA 1
ATOM 832 C C . LYS A 1 103 ? 7.852 2.089 -18.379 1.00 95.81 103 LYS A C 1
ATOM 834 O O . LYS A 1 103 ? 7.925 3.079 -17.665 1.00 95.81 103 LYS A O 1
ATOM 839 N N . TRP A 1 104 ? 8.923 1.366 -18.670 1.00 95.62 104 TRP A N 1
ATOM 840 C CA . TRP A 1 104 ? 10.267 1.789 -18.313 1.00 95.62 104 TRP A CA 1
ATOM 841 C C . TRP A 1 104 ? 10.766 2.885 -19.260 1.00 95.62 104 TRP A C 1
ATOM 843 O O . TRP A 1 104 ? 10.595 2.817 -20.477 1.00 95.62 104 TRP A O 1
ATOM 853 N N . HIS A 1 105 ? 11.471 3.870 -18.710 1.00 94.19 105 HIS A N 1
ATOM 854 C CA . HIS A 1 105 ? 12.262 4.824 -19.483 1.00 94.19 105 HIS A CA 1
ATOM 855 C C . HIS A 1 105 ? 13.741 4.658 -19.117 1.00 94.19 105 HIS A C 1
ATOM 857 O O . HIS A 1 105 ? 14.065 4.261 -18.005 1.00 94.19 105 HIS A O 1
ATOM 863 N N . ARG A 1 106 ? 14.660 5.009 -20.025 1.00 89.44 106 ARG A N 1
ATOM 864 C CA . ARG A 1 106 ? 16.123 4.872 -19.828 1.00 89.44 106 ARG A CA 1
ATOM 865 C C . ARG A 1 106 ? 16.678 5.551 -18.563 1.00 89.44 106 ARG A C 1
ATOM 867 O O . ARG A 1 106 ? 17.725 5.176 -18.047 1.00 89.44 106 ARG A O 1
ATOM 874 N N . ASN A 1 107 ? 15.971 6.560 -18.053 1.00 90.88 107 ASN A N 1
ATOM 875 C CA . ASN A 1 107 ? 16.304 7.252 -16.801 1.00 90.88 107 ASN A CA 1
ATOM 876 C C . ASN A 1 107 ? 15.583 6.649 -15.574 1.00 90.88 107 ASN A C 1
ATOM 878 O O . ASN A 1 107 ? 15.567 7.254 -14.506 1.00 90.88 107 ASN A O 1
ATOM 882 N N . GLY A 1 108 ? 14.953 5.483 -15.719 1.00 91.88 108 GLY A N 1
ATOM 883 C CA . GLY A 1 108 ? 13.980 4.939 -14.778 1.00 91.88 108 GLY A CA 1
ATOM 884 C C . GLY A 1 108 ? 12.636 5.661 -14.841 1.00 91.88 108 GLY A C 1
ATOM 885 O O . GLY A 1 108 ? 12.217 6.125 -15.900 1.00 91.88 108 GLY A O 1
ATOM 886 N N . ILE A 1 109 ? 11.947 5.766 -13.704 1.00 93.56 109 ILE A N 1
ATOM 887 C CA . ILE A 1 109 ? 10.698 6.532 -13.604 1.00 93.56 109 ILE A CA 1
ATOM 888 C C . ILE A 1 109 ? 11.028 8.022 -13.485 1.00 93.56 109 ILE A C 1
ATOM 890 O O . ILE A 1 109 ? 11.376 8.511 -12.414 1.00 93.56 109 ILE A O 1
ATOM 894 N N . ASP A 1 110 ? 10.930 8.722 -14.610 1.00 94.69 110 ASP A N 1
ATOM 895 C CA . ASP A 1 110 ? 11.285 10.135 -14.770 1.00 94.69 110 ASP A CA 1
ATOM 896 C C . ASP A 1 110 ? 10.101 10.946 -15.346 1.00 94.69 110 ASP A C 1
ATOM 898 O O . ASP A 1 110 ? 9.829 10.835 -16.548 1.00 94.69 110 ASP A O 1
ATOM 902 N N . PRO A 1 111 ? 9.390 11.738 -14.516 1.00 95.44 111 PRO A N 1
ATOM 903 C CA . PRO A 1 111 ? 8.288 12.613 -14.938 1.00 95.44 111 PRO A CA 1
ATOM 904 C C . PRO A 1 111 ? 8.697 13.740 -15.888 1.00 95.44 111 PRO A C 1
ATOM 906 O O . PRO A 1 111 ? 7.883 14.190 -16.687 1.00 95.44 111 PRO A O 1
ATOM 909 N N . SER A 1 112 ? 9.950 14.198 -15.824 1.00 96.38 112 SER A N 1
ATOM 910 C CA . SER A 1 112 ? 10.440 15.277 -16.691 1.00 96.38 112 SER A CA 1
ATOM 911 C C . SER A 1 112 ? 10.728 14.774 -18.105 1.00 96.38 112 SER A C 1
ATOM 913 O O . SER A 1 112 ? 10.666 15.540 -19.064 1.00 96.38 112 SER A O 1
ATOM 915 N N . ALA A 1 113 ? 11.062 13.487 -18.236 1.00 94.19 113 ALA A N 1
ATOM 916 C CA . ALA A 1 113 ? 11.397 12.863 -19.513 1.00 94.19 113 ALA A CA 1
ATOM 917 C C . ALA A 1 113 ? 10.239 12.082 -20.157 1.00 94.19 113 ALA A C 1
ATOM 919 O O . ALA A 1 113 ? 10.317 11.763 -21.342 1.00 94.19 113 ALA A O 1
ATOM 920 N N . SER A 1 114 ? 9.179 11.760 -19.408 1.00 96.25 114 SER A N 1
ATOM 921 C CA . SER A 1 114 ? 8.033 10.992 -19.903 1.00 96.25 114 SER A CA 1
ATOM 922 C C . SER A 1 114 ? 6.712 11.574 -19.411 1.00 96.25 114 SER A C 1
ATOM 924 O O . SER A 1 114 ? 6.439 11.612 -18.210 1.00 96.25 114 SER A O 1
ATOM 926 N N . GLN A 1 115 ? 5.850 11.951 -20.359 1.00 96.56 115 GLN A N 1
ATOM 927 C CA . GLN A 1 115 ? 4.496 12.419 -20.064 1.00 96.56 115 GLN A CA 1
ATOM 928 C C . GLN A 1 115 ? 3.656 11.342 -19.358 1.00 96.56 115 GLN A C 1
ATOM 930 O O . GLN A 1 115 ? 2.865 11.670 -18.478 1.00 96.56 115 GLN A O 1
ATOM 935 N N . GLU A 1 116 ? 3.854 10.064 -19.702 1.00 96.69 116 GLU A N 1
ATOM 936 C CA . GLU A 1 116 ? 3.202 8.931 -19.031 1.00 96.69 116 GLU A CA 1
ATOM 937 C C . GLU A 1 116 ? 3.597 8.878 -17.550 1.00 96.69 116 GLU A C 1
ATOM 939 O O . GLU A 1 116 ? 2.747 8.703 -16.681 1.00 96.69 116 GLU A O 1
ATOM 944 N N . HIS A 1 117 ? 4.879 9.094 -17.238 1.00 97.50 117 HIS A N 1
ATOM 945 C CA . HIS A 1 117 ? 5.346 9.123 -15.853 1.00 97.50 117 HIS A CA 1
ATOM 946 C C . HIS A 1 117 ? 4.808 10.319 -15.080 1.00 97.50 117 HIS A C 1
ATOM 948 O O . HIS A 1 117 ? 4.452 10.163 -13.915 1.00 97.50 117 HIS A O 1
ATOM 954 N N . ALA A 1 118 ? 4.737 11.492 -15.712 1.00 97.94 118 ALA A N 1
ATOM 955 C CA . ALA A 1 118 ? 4.130 12.667 -15.100 1.00 97.94 118 ALA A CA 1
ATOM 956 C C . ALA A 1 118 ? 2.664 12.402 -14.738 1.00 97.94 118 ALA A C 1
ATOM 958 O O . ALA A 1 118 ? 2.283 12.592 -13.586 1.00 97.94 118 ALA A O 1
ATOM 959 N N . GLN A 1 119 ? 1.884 11.858 -15.678 1.00 98.00 119 GLN A N 1
ATOM 960 C CA . GLN A 1 119 ? 0.483 11.490 -15.451 1.00 98.00 119 GLN A CA 1
ATOM 961 C C . GLN A 1 119 ? 0.330 10.412 -14.374 1.00 98.00 119 GLN A C 1
ATOM 963 O O . GLN A 1 119 ? -0.556 10.505 -13.530 1.00 98.00 119 GLN A O 1
ATOM 968 N N . TYR A 1 120 ? 1.199 9.398 -14.370 1.00 97.88 120 TYR A N 1
ATOM 969 C CA . TYR A 1 120 ? 1.214 8.369 -13.333 1.00 97.88 120 TYR A CA 1
ATOM 970 C C . TYR A 1 120 ? 1.461 8.962 -11.942 1.00 97.88 120 TYR A C 1
ATOM 972 O O . TYR A 1 120 ? 0.725 8.642 -11.011 1.00 97.88 120 TYR A O 1
ATOM 980 N N . ILE A 1 121 ? 2.487 9.806 -11.790 1.00 98.00 121 ILE A N 1
ATOM 981 C CA . ILE A 1 121 ? 2.829 10.407 -10.497 1.00 98.00 121 ILE A CA 1
ATOM 982 C C . ILE A 1 121 ? 1.729 11.362 -10.037 1.00 98.00 121 ILE A C 1
ATOM 984 O O . ILE A 1 121 ? 1.366 11.327 -8.866 1.00 98.00 121 ILE A O 1
ATOM 988 N N . GLU A 1 122 ? 1.166 12.163 -10.942 1.00 98.25 122 GLU A N 1
ATOM 989 C CA . GLU A 1 122 ? 0.030 13.035 -10.635 1.00 98.25 122 GLU A CA 1
ATOM 990 C C . GLU A 1 122 ? -1.166 12.218 -10.136 1.00 98.25 122 GLU A C 1
ATOM 992 O O . GLU A 1 122 ? -1.651 12.460 -9.033 1.00 98.25 122 GLU A O 1
ATOM 997 N N . LYS A 1 123 ? -1.556 11.171 -10.874 1.00 98.12 123 LYS A N 1
ATOM 998 C CA . LYS A 1 123 ? -2.644 10.271 -10.475 1.00 98.12 123 LYS A CA 1
ATOM 999 C C . LYS A 1 123 ? -2.369 9.593 -9.132 1.00 98.12 123 LYS A C 1
ATOM 1001 O O . LYS A 1 123 ? -3.261 9.533 -8.297 1.00 98.12 123 LYS A O 1
ATOM 1006 N N . LEU A 1 124 ? -1.147 9.104 -8.906 1.00 98.12 124 LEU A N 1
ATOM 1007 C CA . LEU A 1 124 ? -0.753 8.500 -7.632 1.00 98.12 124 LEU A CA 1
ATOM 1008 C C . LEU A 1 124 ? -0.924 9.480 -6.468 1.00 98.12 124 LEU A C 1
ATOM 1010 O O . LEU A 1 124 ? -1.448 9.097 -5.425 1.00 98.12 124 LEU A O 1
ATOM 1014 N N . CYS A 1 125 ? -0.474 10.724 -6.635 1.00 98.06 125 CYS A N 1
ATOM 1015 C CA . CYS A 1 125 ? -0.588 11.756 -5.611 1.00 98.06 125 CYS A CA 1
ATOM 1016 C C . CYS A 1 125 ? -2.051 12.111 -5.323 1.00 98.06 125 CYS A C 1
ATOM 1018 O O . CYS A 1 125 ? -2.420 12.202 -4.153 1.00 98.06 125 CYS A O 1
ATOM 1020 N N . THR A 1 126 ? -2.874 12.272 -6.363 1.00 98.38 126 THR A N 1
ATOM 1021 C CA . THR A 1 126 ? -4.312 12.537 -6.223 1.00 98.38 126 THR A CA 1
ATOM 1022 C C . THR A 1 126 ? -5.017 11.388 -5.513 1.00 98.38 126 THR A C 1
ATOM 1024 O O . THR A 1 126 ? -5.619 11.602 -4.466 1.00 98.38 126 THR A O 1
ATOM 1027 N N . ASP A 1 127 ? -4.858 10.157 -6.003 1.00 97.81 127 ASP A N 1
ATOM 1028 C CA . ASP A 1 127 ? -5.505 8.981 -5.419 1.00 97.81 127 ASP A CA 1
ATOM 1029 C C . ASP A 1 127 ? -5.076 8.781 -3.956 1.00 97.81 127 ASP A C 1
ATOM 1031 O O . ASP A 1 127 ? -5.891 8.408 -3.112 1.00 97.81 127 ASP A O 1
ATOM 1035 N N . LEU A 1 128 ? -3.802 9.034 -3.628 1.00 96.94 128 LEU A N 1
ATOM 1036 C CA . LEU A 1 128 ? -3.298 8.950 -2.257 1.00 96.94 128 LEU A CA 1
ATOM 1037 C C . LEU A 1 128 ? -3.907 10.029 -1.358 1.00 96.94 128 LEU A C 1
ATOM 1039 O O . LEU A 1 128 ? -4.339 9.714 -0.249 1.00 96.94 128 LEU A O 1
ATOM 1043 N N . TYR A 1 129 ? -3.966 11.274 -1.828 1.00 98.00 129 TYR A N 1
ATOM 1044 C CA . TYR A 1 129 ? -4.575 12.375 -1.087 1.00 98.00 129 TYR A CA 1
ATOM 1045 C C . TYR A 1 129 ? -6.062 12.123 -0.822 1.00 98.00 129 TYR A C 1
ATOM 1047 O O . TYR A 1 129 ? -6.504 12.217 0.325 1.00 98.00 129 TYR A O 1
ATOM 1055 N N . ASP A 1 130 ? -6.808 11.742 -1.857 1.00 97.31 130 ASP A N 1
ATOM 1056 C CA . ASP A 1 130 ? -8.246 11.500 -1.770 1.00 97.31 130 ASP A CA 1
ATOM 1057 C C . ASP A 1 130 ? -8.538 10.310 -0.854 1.00 97.31 130 ASP A C 1
ATOM 1059 O O . ASP A 1 130 ? -9.377 10.406 0.040 1.00 97.31 130 ASP A O 1
ATOM 1063 N N . THR A 1 131 ? -7.782 9.214 -1.003 1.00 95.50 131 THR A N 1
ATOM 1064 C CA . THR A 1 131 ? -7.934 8.028 -0.148 1.00 95.50 131 THR A CA 1
ATOM 1065 C C . THR A 1 131 ? -7.650 8.364 1.312 1.00 95.50 131 THR A C 1
ATOM 1067 O O . THR A 1 131 ? -8.430 7.998 2.184 1.00 95.50 131 THR A O 1
ATOM 1070 N N . LEU A 1 132 ? -6.551 9.061 1.619 1.00 94.75 132 LEU A N 1
ATOM 1071 C CA . LEU A 1 132 ? -6.225 9.399 3.007 1.00 94.75 132 LEU A CA 1
ATOM 1072 C C . LEU A 1 132 ? -7.250 10.361 3.614 1.00 94.75 132 LEU A C 1
ATOM 1074 O O . LEU A 1 132 ? -7.671 10.158 4.751 1.00 94.75 132 LEU A O 1
ATOM 1078 N N . THR A 1 133 ? -7.684 11.362 2.850 1.00 96.69 133 THR A N 1
ATOM 1079 C CA . THR A 1 133 ? -8.697 12.332 3.285 1.00 96.69 133 THR A CA 1
ATOM 1080 C C . THR A 1 133 ? -10.027 11.648 3.587 1.00 96.69 133 THR A C 1
ATOM 1082 O O . THR A 1 133 ? -10.581 11.845 4.666 1.00 96.69 133 THR A O 1
ATOM 1085 N N . ASP A 1 134 ? -10.507 10.792 2.682 1.00 94.81 134 ASP A N 1
ATOM 1086 C CA . ASP A 1 134 ? -11.724 9.996 2.876 1.00 94.81 134 ASP A CA 1
ATOM 1087 C C . ASP A 1 134 ? -11.647 9.147 4.151 1.00 94.81 134 ASP A C 1
ATOM 1089 O O . ASP A 1 134 ? -12.569 9.143 4.965 1.00 94.81 134 ASP A O 1
ATOM 1093 N N . ARG A 1 135 ? -10.512 8.475 4.382 1.00 92.00 135 ARG A N 1
ATOM 1094 C CA . ARG A 1 135 ? -10.336 7.617 5.561 1.00 92.00 135 ARG A CA 1
ATOM 1095 C C . ARG A 1 135 ? -10.284 8.386 6.866 1.00 92.00 135 ARG A C 1
ATOM 1097 O O . ARG A 1 135 ? -10.848 7.913 7.850 1.00 92.00 135 ARG A O 1
ATOM 1104 N N . ILE A 1 136 ? -9.639 9.547 6.877 1.00 93.50 136 ILE A N 1
ATOM 1105 C CA . ILE A 1 136 ? -9.617 10.422 8.051 1.00 93.50 136 ILE A CA 1
ATOM 1106 C C . ILE A 1 136 ? -11.031 10.925 8.347 1.00 93.50 136 ILE A C 1
ATOM 1108 O O . ILE A 1 136 ? -11.482 10.810 9.483 1.00 93.50 136 ILE A O 1
ATOM 1112 N N . ASN A 1 137 ? -11.753 11.412 7.335 1.00 95.12 137 ASN A N 1
ATOM 1113 C CA . ASN A 1 137 ? -13.116 11.914 7.506 1.00 95.12 137 ASN A CA 1
ATOM 1114 C C . ASN A 1 137 ? -14.062 10.823 8.011 1.00 95.12 137 ASN A C 1
ATOM 1116 O O . ASN A 1 137 ? -14.780 11.042 8.982 1.00 95.12 137 ASN A O 1
ATOM 1120 N N . ARG A 1 138 ? -13.990 9.620 7.433 1.00 91.62 138 ARG A N 1
ATOM 1121 C CA . ARG A 1 138 ? -14.764 8.473 7.913 1.00 91.62 138 ARG A CA 1
ATOM 1122 C C . ARG A 1 138 ? -14.428 8.120 9.362 1.00 91.62 138 ARG A C 1
ATOM 1124 O O . ARG A 1 138 ? -15.333 7.840 10.135 1.00 91.62 138 ARG A O 1
ATOM 1131 N N . GLY A 1 139 ? -13.151 8.166 9.744 1.00 91.06 139 GLY A N 1
ATOM 1132 C CA . GLY A 1 139 ? -12.742 7.948 11.134 1.00 91.06 139 GLY A CA 1
ATOM 1133 C C . GLY A 1 139 ? -13.333 8.984 12.097 1.00 91.06 139 GLY A C 1
ATOM 1134 O O . GLY A 1 139 ? -13.762 8.622 13.187 1.00 91.06 139 GLY A O 1
ATOM 1135 N N . ILE A 1 140 ? -13.412 10.254 11.683 1.00 91.62 140 ILE A N 1
ATOM 1136 C CA . ILE A 1 140 ? -14.055 11.325 12.460 1.00 91.62 140 ILE A CA 1
ATOM 1137 C C . ILE A 1 140 ? -15.563 11.074 12.595 1.00 91.62 140 ILE A C 1
ATOM 1139 O O . ILE A 1 140 ? -16.115 11.234 13.679 1.00 91.62 140 ILE A O 1
ATOM 1143 N N . GLU A 1 141 ? -16.237 10.678 11.516 1.00 91.38 141 GLU A N 1
ATOM 1144 C CA . GLU A 1 141 ? -17.672 10.369 11.534 1.00 91.38 141 GLU A CA 1
ATOM 1145 C C . GLU A 1 141 ? -17.987 9.154 12.421 1.00 91.38 141 GLU A C 1
ATOM 1147 O O . GLU A 1 141 ? -18.935 9.185 13.208 1.00 91.38 141 GLU A O 1
ATOM 1152 N N . GLU A 1 142 ? -17.177 8.096 12.331 1.00 88.69 142 GLU A N 1
ATOM 1153 C CA . GLU A 1 142 ? -17.287 6.908 13.181 1.00 88.69 142 GLU A CA 1
ATOM 1154 C C . GLU A 1 142 ? -17.116 7.274 14.663 1.00 88.69 142 GLU A C 1
ATOM 1156 O O . GLU A 1 142 ? -17.956 6.891 15.483 1.00 88.69 142 GLU A O 1
ATOM 1161 N N . ASP A 1 143 ? -16.101 8.075 15.000 1.00 85.75 143 ASP A N 1
ATOM 1162 C CA . ASP A 1 143 ? -15.876 8.574 16.361 1.00 85.75 143 ASP A CA 1
ATOM 1163 C C . ASP A 1 143 ? -17.071 9.400 16.860 1.00 85.75 143 ASP A C 1
ATOM 1165 O O . ASP A 1 143 ? -17.649 9.080 17.891 1.00 85.75 143 ASP A O 1
ATOM 1169 N N . GLN A 1 144 ? -17.553 10.372 16.082 1.00 85.50 144 GLN A N 1
ATOM 1170 C CA . GLN A 1 144 ? -18.719 11.186 16.457 1.00 85.50 144 GLN A CA 1
ATOM 1171 C C . GLN A 1 144 ? -20.008 10.368 16.625 1.00 85.50 144 GLN A C 1
ATOM 1173 O O . GLN A 1 144 ? -20.864 10.714 17.439 1.00 85.50 144 GLN A O 1
ATOM 1178 N N . SER A 1 145 ? -20.175 9.295 15.849 1.00 80.25 145 SER A N 1
ATOM 1179 C CA . SER A 1 145 ? -21.368 8.442 15.911 1.00 80.25 145 SER A CA 1
ATOM 1180 C C . SER A 1 145 ? -21.360 7.460 17.087 1.00 80.25 145 SER A C 1
ATOM 1182 O O . SER A 1 145 ? -22.422 7.077 17.579 1.00 80.25 145 SER A O 1
ATOM 1184 N N . THR A 1 146 ? -20.172 7.042 17.529 1.00 73.81 146 THR A N 1
ATOM 1185 C CA . THR A 1 146 ? -19.988 6.080 18.627 1.00 73.81 146 THR A CA 1
ATOM 1186 C C . THR A 1 146 ? -19.788 6.777 19.967 1.00 73.81 146 THR A C 1
ATOM 1188 O O . THR A 1 146 ? -20.232 6.275 21.000 1.00 73.81 146 THR A O 1
ATOM 1191 N N . ASN A 1 147 ? -19.190 7.964 19.942 1.00 63.34 147 ASN A N 1
ATOM 1192 C CA . ASN A 1 147 ? -18.953 8.814 21.089 1.00 63.34 147 ASN A CA 1
ATOM 1193 C C . ASN A 1 147 ? -20.146 9.758 21.306 1.00 63.34 147 ASN A C 1
ATOM 1195 O O . ASN A 1 147 ? -20.068 10.975 21.140 1.00 63.34 147 ASN A O 1
ATOM 1199 N N . THR A 1 148 ? -21.293 9.202 21.702 1.00 62.50 148 THR A N 1
ATOM 1200 C CA . THR A 1 148 ? -22.253 9.993 22.482 1.00 62.50 148 THR A CA 1
ATOM 1201 C C . THR A 1 148 ? -21.580 10.289 23.816 1.00 62.50 148 THR A C 1
ATOM 1203 O O . THR A 1 148 ? -21.611 9.431 24.696 1.00 62.50 148 THR A O 1
ATOM 1206 N N . GLU A 1 149 ? -20.913 11.443 23.921 1.00 62.97 149 GLU A N 1
ATOM 1207 C CA . GLU A 1 149 ? -20.112 11.849 25.081 1.00 62.97 149 GLU A CA 1
ATOM 1208 C C . GLU A 1 149 ? -20.935 11.819 26.380 1.00 62.97 149 GLU A C 1
ATOM 1210 O O . GLU A 1 149 ? -21.511 12.816 26.817 1.00 62.97 149 GLU A O 1
ATOM 1215 N N . ASP A 1 150 ? -20.980 10.667 27.043 1.00 73.69 150 ASP A N 1
ATOM 1216 C CA . ASP A 1 150 ? -21.305 10.607 28.456 1.00 73.69 150 ASP A CA 1
ATOM 1217 C C . ASP A 1 150 ? -20.019 10.895 29.225 1.00 73.69 150 ASP A C 1
ATOM 1219 O O . ASP A 1 150 ? -19.287 9.986 29.627 1.00 73.69 150 ASP A O 1
ATOM 1223 N N . HIS A 1 151 ? -19.733 12.187 29.407 1.00 80.12 151 HIS A N 1
ATOM 1224 C CA . HIS A 1 151 ? -18.576 12.667 30.165 1.00 80.12 151 HIS A CA 1
ATOM 1225 C C . HIS A 1 151 ? -18.433 11.976 31.530 1.00 80.12 151 HIS A C 1
ATOM 1227 O O . HIS A 1 151 ? -17.314 11.800 32.007 1.00 80.12 151 HIS A O 1
ATOM 1233 N N . LEU A 1 152 ? -19.546 11.552 32.145 1.00 83.62 152 LEU A N 1
ATOM 1234 C CA . LEU A 1 152 ? -19.534 10.821 33.408 1.00 83.62 152 LEU A CA 1
ATOM 1235 C C . LEU A 1 152 ? -18.955 9.408 33.244 1.00 83.62 152 LEU A C 1
ATOM 1237 O O . LEU A 1 152 ? -18.178 8.959 34.088 1.00 83.62 152 LEU A O 1
ATOM 1241 N N . THR A 1 153 ? -19.331 8.699 32.178 1.00 82.31 153 THR A N 1
ATOM 1242 C CA . THR A 1 153 ? -18.815 7.355 31.886 1.00 82.31 153 THR A CA 1
ATOM 1243 C C . THR A 1 153 ? -17.327 7.410 31.550 1.00 82.31 153 THR A C 1
ATOM 1245 O O . THR A 1 153 ? -16.562 6.607 32.088 1.00 82.31 153 THR A O 1
ATOM 1248 N N . GLU A 1 154 ? -16.898 8.384 30.745 1.00 83.81 154 GLU A N 1
ATOM 1249 C CA . GLU A 1 154 ? -15.478 8.590 30.437 1.00 83.81 154 GLU A CA 1
ATOM 1250 C C . GLU A 1 154 ? -14.681 8.896 31.713 1.00 83.81 154 GLU A C 1
ATOM 1252 O O . GLU A 1 154 ? -13.692 8.225 32.015 1.00 83.81 154 GLU A O 1
ATOM 1257 N N . GLU A 1 155 ? -15.156 9.837 32.535 1.00 88.56 155 GLU A N 1
ATOM 1258 C CA . GLU A 1 155 ? -14.530 10.163 33.816 1.00 88.56 155 GLU A CA 1
ATOM 1259 C C . GLU A 1 155 ? -14.426 8.923 34.727 1.00 88.56 155 GLU A C 1
ATOM 1261 O O . GLU A 1 155 ? -13.368 8.655 35.308 1.00 88.56 155 GLU A O 1
ATOM 1266 N N . LEU A 1 156 ? -15.489 8.118 34.820 1.00 90.56 156 LEU A N 1
ATOM 1267 C CA . LEU A 1 156 ? -15.499 6.895 35.621 1.00 90.56 156 LEU A CA 1
ATOM 1268 C C . LEU A 1 156 ? -14.459 5.876 35.130 1.00 90.56 156 LEU A C 1
ATOM 1270 O O . LEU A 1 156 ? -13.753 5.275 35.949 1.00 90.56 156 LEU A O 1
ATOM 1274 N N . PHE A 1 157 ? -14.334 5.693 33.813 1.00 88.00 157 PHE A N 1
ATOM 1275 C CA . PHE A 1 157 ? -13.334 4.807 33.216 1.00 88.00 157 PHE A CA 1
ATOM 1276 C C . PHE A 1 157 ? -11.906 5.295 33.463 1.00 88.00 157 PHE A C 1
ATOM 1278 O O . PHE A 1 157 ? -11.038 4.487 33.820 1.00 88.00 157 PHE A O 1
ATOM 1285 N N . GLN A 1 158 ? -11.661 6.599 33.327 1.00 91.00 158 GLN A N 1
ATOM 1286 C CA . GLN A 1 158 ? -10.350 7.198 33.572 1.00 91.00 158 GLN A CA 1
ATOM 1287 C C . GLN A 1 158 ? -9.937 7.051 35.041 1.00 91.00 158 GLN A C 1
ATOM 1289 O O . GLN A 1 158 ? -8.837 6.566 35.326 1.00 91.00 158 GLN A O 1
ATOM 1294 N N . HIS A 1 159 ? -10.831 7.361 35.990 1.00 92.38 159 HIS A N 1
ATOM 1295 C CA . HIS A 1 159 ? -10.564 7.154 37.420 1.00 92.38 159 HIS A CA 1
ATOM 1296 C C . HIS A 1 159 ? -10.345 5.679 37.751 1.00 92.38 159 HIS A C 1
ATOM 1298 O O . HIS A 1 159 ? -9.392 5.343 38.453 1.00 92.38 159 HIS A O 1
ATOM 1304 N N . GLY A 1 160 ? -11.179 4.780 37.220 1.00 93.38 160 GLY A N 1
ATOM 1305 C CA . GLY A 1 160 ? -11.036 3.339 37.429 1.00 93.38 160 GLY A CA 1
ATOM 1306 C C . GLY A 1 160 ? -9.691 2.808 36.928 1.00 93.38 160 GLY A C 1
ATOM 1307 O O . GLY A 1 160 ? -8.994 2.083 37.646 1.00 93.38 160 GLY A O 1
ATOM 1308 N N . SER A 1 161 ? -9.284 3.226 35.729 1.00 91.75 161 SER A N 1
ATOM 1309 C CA . SER A 1 161 ? -7.998 2.861 35.125 1.00 91.75 161 SER A CA 1
ATOM 1310 C C . SER A 1 161 ? -6.817 3.427 35.912 1.00 91.75 161 SER A C 1
ATOM 1312 O O . SER A 1 161 ? -5.846 2.712 36.180 1.00 91.75 161 SER A O 1
ATOM 1314 N N . PHE A 1 162 ? -6.911 4.684 36.351 1.00 93.00 162 PHE A N 1
ATOM 1315 C CA . PHE A 1 162 ? -5.910 5.316 37.205 1.00 93.00 162 PHE A CA 1
ATOM 1316 C C . PHE A 1 162 ? -5.758 4.577 38.539 1.00 93.00 162 PHE A C 1
ATOM 1318 O O . PHE A 1 162 ? -4.640 4.231 38.929 1.00 93.00 162 PHE A O 1
ATOM 1325 N N . CYS A 1 163 ? -6.872 4.278 39.214 1.00 88.06 163 CYS A N 1
ATOM 1326 C CA . CYS A 1 163 ? -6.884 3.520 40.460 1.00 88.06 163 CYS A CA 1
ATOM 1327 C C . CYS A 1 163 ? -6.257 2.138 40.279 1.00 88.06 163 CYS A C 1
ATOM 1329 O O . CYS A 1 163 ? -5.367 1.781 41.046 1.00 88.06 163 CYS A O 1
ATOM 1331 N N . LYS A 1 164 ? -6.653 1.391 39.240 1.00 89.06 164 LYS A N 1
ATOM 1332 C CA . LYS A 1 164 ? -6.082 0.072 38.942 1.00 89.06 164 LYS A CA 1
ATOM 1333 C C . LYS A 1 164 ? -4.566 0.148 38.771 1.00 89.06 164 LYS A C 1
ATOM 1335 O O . LYS A 1 164 ? -3.843 -0.580 39.444 1.00 89.06 164 LYS A O 1
ATOM 1340 N N . ARG A 1 165 ? -4.079 1.076 37.943 1.00 89.31 165 ARG A N 1
ATOM 1341 C CA . ARG A 1 165 ? -2.642 1.252 37.697 1.00 89.31 165 ARG A CA 1
ATOM 1342 C C . ARG A 1 165 ? -1.880 1.633 38.966 1.00 89.31 165 ARG A C 1
ATOM 1344 O O . ARG A 1 165 ? -0.757 1.187 39.173 1.00 89.31 165 ARG A O 1
ATOM 1351 N N . LYS A 1 166 ? -2.480 2.448 39.840 1.00 85.69 166 LYS A N 1
ATOM 1352 C CA . LYS A 1 166 ? -1.901 2.765 41.152 1.00 85.69 166 LYS A CA 1
ATOM 1353 C C . LYS A 1 166 ? -1.871 1.547 42.069 1.00 85.69 166 LYS A C 1
ATOM 1355 O O . LYS A 1 166 ? -0.857 1.349 42.723 1.00 85.69 166 LYS A O 1
ATOM 1360 N N . CYS A 1 167 ? -2.921 0.730 42.090 1.00 81.44 167 CYS A N 1
ATOM 1361 C CA . CYS A 1 167 ? -2.960 -0.507 42.869 1.00 81.44 167 CYS A CA 1
ATOM 1362 C C . CYS A 1 167 ? -1.936 -1.542 42.385 1.00 81.44 167 CYS A C 1
ATOM 1364 O O . CYS A 1 167 ? -1.329 -2.201 43.216 1.00 81.44 167 CYS A O 1
ATOM 1366 N N . GLU A 1 168 ? -1.701 -1.661 41.076 1.00 84.31 168 GLU A N 1
ATOM 1367 C CA . GLU A 1 168 ? -0.687 -2.572 40.516 1.00 84.31 168 GLU A CA 1
ATOM 1368 C C . GLU A 1 168 ? 0.748 -2.175 40.895 1.00 84.31 168 GLU A C 1
ATOM 1370 O O . GLU A 1 168 ? 1.609 -3.037 41.044 1.00 84.31 168 GLU A O 1
ATOM 1375 N N . LEU A 1 169 ? 1.004 -0.873 41.055 1.00 82.62 169 LEU A N 1
ATOM 1376 C CA . LEU A 1 169 ? 2.322 -0.330 41.405 1.00 82.62 169 LEU A CA 1
ATOM 1377 C C . LEU A 1 169 ? 2.528 -0.152 42.915 1.00 82.62 169 LEU A C 1
ATOM 1379 O O . LEU A 1 169 ? 3.646 0.109 43.363 1.00 82.62 169 LEU A O 1
ATOM 1383 N N . PHE A 1 170 ? 1.455 -0.207 43.701 1.00 79.38 170 PHE A N 1
ATOM 1384 C CA . PHE A 1 170 ? 1.514 -0.003 45.139 1.00 79.38 170 PHE A CA 1
ATOM 1385 C C . PHE A 1 170 ? 1.776 -1.332 45.843 1.00 79.38 170 PHE A C 1
ATOM 1387 O O . PHE A 1 170 ? 0.988 -2.267 45.743 1.00 79.38 170 PHE A O 1
ATOM 1394 N N . HIS A 1 171 ? 2.872 -1.398 46.596 1.00 79.75 171 HIS A N 1
ATOM 1395 C CA . HIS A 1 171 ? 3.243 -2.574 47.375 1.00 79.75 171 HIS A CA 1
ATOM 1396 C C . HIS A 1 171 ? 3.205 -2.248 48.876 1.00 79.75 171 HIS A C 1
ATOM 1398 O O . HIS A 1 171 ? 3.927 -1.361 49.338 1.00 79.75 171 HIS A O 1
ATOM 1404 N N . GLY A 1 172 ? 2.375 -2.972 49.638 1.00 79.56 172 GLY A N 1
ATOM 1405 C CA . GLY A 1 172 ? 2.265 -2.879 51.099 1.00 79.56 172 GLY A CA 1
ATOM 1406 C C . GLY A 1 172 ? 0.898 -2.406 51.612 1.00 79.56 172 GLY A C 1
ATOM 1407 O O . GLY A 1 172 ? 0.006 -2.058 50.849 1.00 79.56 172 GLY A O 1
ATOM 1408 N N . ARG A 1 173 ? 0.735 -2.368 52.945 1.00 84.06 173 ARG A N 1
ATOM 1409 C CA . ARG A 1 173 ? -0.520 -2.021 53.659 1.00 84.06 173 ARG A CA 1
ATOM 1410 C C . ARG A 1 173 ? -1.729 -2.920 53.350 1.00 84.06 173 ARG A C 1
ATOM 1412 O O . ARG A 1 173 ? -2.857 -2.503 53.609 1.00 84.06 173 ARG A O 1
ATOM 1419 N N . ASP A 1 174 ? -1.512 -4.140 52.869 1.00 83.06 174 ASP A N 1
ATOM 1420 C CA . ASP A 1 174 ? -2.591 -5.076 52.533 1.00 83.06 174 ASP A CA 1
ATOM 1421 C C . ASP A 1 174 ? -3.543 -5.344 53.701 1.00 83.06 174 ASP A C 1
ATOM 1423 O O . ASP A 1 174 ? -4.754 -5.257 53.517 1.00 83.06 174 ASP A O 1
ATOM 1427 N N . GLU A 1 175 ? -3.028 -5.584 54.913 1.00 86.81 175 GLU A N 1
ATOM 1428 C CA . GLU A 1 175 ? -3.874 -5.791 56.100 1.00 86.81 175 GLU A CA 1
ATOM 1429 C C . GLU A 1 175 ? -4.770 -4.578 56.372 1.00 86.81 175 GLU A C 1
ATOM 1431 O O . GLU A 1 175 ? -5.984 -4.713 56.482 1.00 86.81 175 GLU A O 1
ATOM 1436 N N . PHE A 1 176 ? -4.196 -3.371 56.396 1.00 87.69 176 PHE A N 1
ATOM 1437 C CA . PHE A 1 176 ? -4.956 -2.143 56.634 1.00 87.69 176 PHE A CA 1
ATOM 1438 C C . PHE A 1 176 ? -6.016 -1.899 55.550 1.00 87.69 176 PHE A C 1
ATOM 1440 O O . PHE A 1 176 ? -7.166 -1.587 55.862 1.00 87.69 176 PHE A O 1
ATOM 1447 N N . LEU A 1 177 ? -5.651 -2.053 54.273 1.00 83.50 177 LEU A N 1
ATOM 1448 C CA . LEU A 1 177 ? -6.577 -1.876 53.153 1.00 83.50 177 LEU A CA 1
ATOM 1449 C C . LEU A 1 177 ? -7.676 -2.949 53.145 1.00 83.50 177 LEU A C 1
ATOM 1451 O O . LEU A 1 177 ? -8.816 -2.648 52.786 1.00 83.50 177 LEU A O 1
ATOM 1455 N N . THR A 1 178 ? -7.367 -4.168 53.591 1.00 86.62 178 THR A N 1
ATOM 1456 C CA . THR A 1 178 ? -8.341 -5.255 53.762 1.00 86.62 178 THR A CA 1
ATOM 1457 C C . THR A 1 178 ? -9.345 -4.919 54.862 1.00 86.62 178 THR A C 1
ATOM 1459 O O . THR A 1 178 ? -10.546 -4.953 54.598 1.00 86.62 178 THR A O 1
ATOM 1462 N N . THR A 1 179 ? -8.888 -4.450 56.027 1.00 90.62 179 THR A N 1
ATOM 1463 C CA . THR A 1 179 ? -9.769 -3.995 57.117 1.00 90.62 179 THR A CA 1
ATOM 1464 C C . THR A 1 179 ? -10.686 -2.852 56.674 1.00 90.62 179 THR A C 1
ATOM 1466 O O . THR A 1 179 ? -11.889 -2.854 56.950 1.00 90.62 179 THR A O 1
ATOM 1469 N N . VAL A 1 180 ? -10.151 -1.868 55.939 1.00 88.69 180 VAL A N 1
ATOM 1470 C CA . VAL A 1 180 ? -10.950 -0.757 55.392 1.00 88.69 180 VAL A CA 1
ATOM 1471 C C . VAL A 1 180 ? -11.997 -1.273 54.398 1.00 88.69 180 VAL A C 1
ATOM 1473 O O . VAL A 1 180 ? -13.160 -0.869 54.465 1.00 88.69 180 VAL A O 1
ATOM 1476 N N . LYS A 1 181 ? -11.621 -2.194 53.500 1.00 86.25 181 LYS A N 1
ATOM 1477 C CA . LYS A 1 181 ? -12.532 -2.819 52.527 1.00 86.25 181 LYS A CA 1
ATOM 1478 C C . LYS A 1 181 ? -13.671 -3.570 53.214 1.00 86.25 181 LYS A C 1
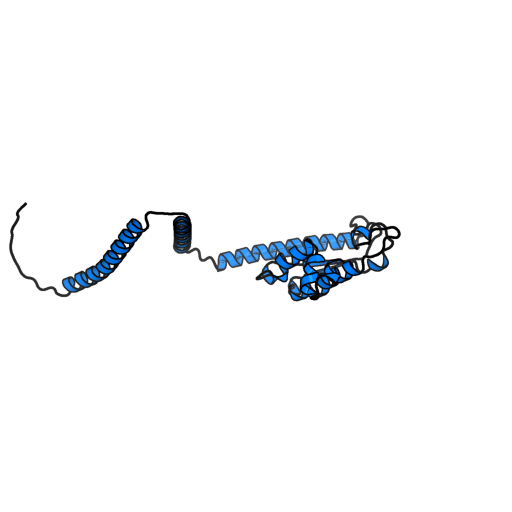ATOM 1480 O O . LYS A 1 181 ? -14.822 -3.425 52.800 1.00 86.25 181 LYS A O 1
ATOM 1485 N N . GLU A 1 182 ? -13.367 -4.356 54.239 1.00 89.56 182 GLU A N 1
ATOM 1486 C CA . GLU A 1 182 ? -14.356 -5.102 55.024 1.00 89.56 182 GLU A CA 1
ATOM 1487 C C . GLU A 1 182 ? -15.324 -4.149 55.733 1.00 89.56 182 GLU A C 1
ATOM 1489 O O . GLU A 1 182 ? -16.535 -4.249 55.532 1.00 89.56 182 GLU A O 1
ATOM 1494 N N . THR A 1 183 ? -14.801 -3.115 56.398 1.00 90.06 183 THR A N 1
ATOM 1495 C CA . THR A 1 183 ? -15.608 -2.084 57.076 1.00 90.06 183 THR A CA 1
ATOM 1496 C C . THR A 1 183 ? -16.566 -1.362 56.114 1.00 90.06 183 THR A C 1
ATOM 1498 O O . THR A 1 183 ? -17.725 -1.093 56.444 1.00 90.06 183 THR A O 1
ATOM 1501 N N . ILE A 1 184 ? -16.107 -1.022 54.902 1.00 86.75 184 ILE A N 1
ATOM 1502 C CA . ILE A 1 184 ? -16.944 -0.357 53.889 1.00 86.75 184 ILE A CA 1
ATOM 1503 C C . ILE A 1 184 ? -18.033 -1.306 53.372 1.00 86.75 184 ILE A C 1
ATOM 1505 O O . ILE A 1 184 ? -19.182 -0.880 53.211 1.00 86.75 184 ILE A O 1
ATOM 1509 N N . LYS A 1 185 ? -17.717 -2.587 53.136 1.00 83.62 185 LYS A N 1
ATOM 1510 C CA . LYS A 1 185 ? -18.705 -3.594 52.711 1.00 83.62 185 LYS A CA 1
ATOM 1511 C C . LYS A 1 185 ? -19.781 -3.819 53.771 1.00 83.62 185 LYS A C 1
ATOM 1513 O O . LYS A 1 185 ? -20.967 -3.821 53.439 1.00 83.62 185 LYS A O 1
ATOM 1518 N N . GLU A 1 186 ? -19.389 -3.918 55.037 1.00 82.88 186 GLU A N 1
ATOM 1519 C CA . GLU A 1 186 ? -20.315 -4.031 56.167 1.00 82.88 186 GLU A CA 1
ATOM 1520 C C . GLU A 1 186 ? -21.229 -2.803 56.276 1.00 82.88 186 GLU A C 1
ATOM 1522 O O . GLU A 1 186 ? -22.451 -2.936 56.358 1.00 82.88 186 GLU A O 1
ATOM 1527 N N . ARG A 1 187 ? -20.673 -1.587 56.167 1.00 67.38 187 ARG A N 1
ATOM 1528 C CA . ARG A 1 187 ? -21.459 -0.337 56.165 1.00 67.38 187 ARG A CA 1
ATOM 1529 C C . ARG A 1 187 ? -22.412 -0.220 54.977 1.00 67.38 187 ARG A C 1
ATOM 1531 O O . ARG A 1 187 ? -23.498 0.345 55.121 1.00 67.38 187 ARG A O 1
ATOM 1538 N N . SER A 1 188 ? -22.0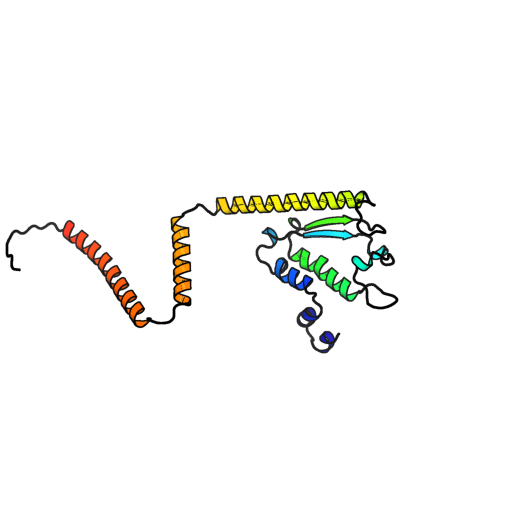29 -0.746 53.818 1.00 63.03 188 SER A N 1
ATOM 1539 C CA . SER A 1 188 ? -22.863 -0.745 52.612 1.00 63.03 188 SER A CA 1
ATOM 1540 C C . SER A 1 188 ? -24.070 -1.674 52.771 1.00 63.03 188 SER A C 1
ATOM 1542 O O . SER A 1 188 ? -25.184 -1.261 52.455 1.00 63.03 188 SER A O 1
ATOM 1544 N N . ASN A 1 189 ? -23.875 -2.859 53.366 1.00 58.16 189 ASN A N 1
ATOM 1545 C CA . ASN A 1 189 ? -24.960 -3.768 53.758 1.00 58.16 189 ASN A CA 1
ATOM 1546 C C . ASN A 1 189 ? -25.870 -3.160 54.836 1.00 58.16 189 ASN A C 1
ATOM 1548 O O . ASN A 1 189 ? -27.096 -3.250 54.743 1.00 58.16 189 ASN A O 1
ATOM 1552 N N . CYS A 1 190 ? -25.293 -2.464 55.818 1.00 53.47 190 CYS A N 1
ATOM 1553 C CA . CYS A 1 190 ? -26.068 -1.744 56.822 1.00 53.47 190 CYS A CA 1
ATOM 1554 C C . CYS A 1 190 ? -26.928 -0.643 56.190 1.00 53.47 190 CYS A C 1
ATOM 1556 O O . CYS A 1 190 ? -28.095 -0.522 56.541 1.00 53.47 190 CYS A O 1
ATOM 1558 N N . ARG A 1 191 ? -26.427 0.141 55.225 1.00 47.44 191 ARG A N 1
ATOM 1559 C CA . ARG A 1 191 ? -27.219 1.210 54.580 1.00 47.44 191 ARG A CA 1
ATOM 1560 C C . ARG A 1 191 ? -28.477 0.699 53.872 1.00 47.44 191 ARG A C 1
ATOM 1562 O O . ARG A 1 191 ? -29.489 1.398 53.900 1.00 47.44 191 ARG A O 1
ATOM 1569 N N . VAL A 1 192 ? -28.453 -0.501 53.287 1.00 50.97 192 VAL A N 1
ATOM 1570 C CA . VAL A 1 192 ? -29.657 -1.130 52.706 1.00 50.97 192 VAL A CA 1
ATOM 1571 C C . VAL A 1 192 ? -30.639 -1.549 53.805 1.00 50.97 192 VAL A C 1
ATOM 1573 O O . VAL A 1 192 ? -31.837 -1.297 53.686 1.00 50.97 192 VAL A O 1
ATOM 1576 N N . ALA A 1 193 ? -30.133 -2.089 54.918 1.00 47.09 193 ALA A N 1
ATOM 1577 C CA . ALA A 1 193 ? -30.939 -2.451 56.083 1.00 47.09 193 ALA A CA 1
ATOM 1578 C C . ALA A 1 193 ? -31.572 -1.225 56.776 1.00 47.09 193 ALA A C 1
ATOM 1580 O O . ALA A 1 193 ? -32.755 -1.256 57.111 1.00 47.09 193 ALA A O 1
ATOM 1581 N N . TRP A 1 194 ? -30.839 -0.114 56.914 1.00 40.84 194 TRP A N 1
ATOM 1582 C CA . TRP A 1 194 ? -31.348 1.144 57.476 1.00 40.84 194 TRP A CA 1
ATOM 1583 C C . TRP A 1 194 ? -32.411 1.792 56.579 1.00 40.84 194 TRP A C 1
ATOM 1585 O O . TRP A 1 194 ? -33.385 2.338 57.092 1.00 40.84 194 TRP A O 1
ATOM 1595 N N . ARG A 1 195 ? -32.292 1.683 55.245 1.00 40.84 195 ARG A N 1
ATOM 1596 C CA . ARG A 1 195 ? -33.311 2.179 54.298 1.00 40.84 195 ARG A CA 1
ATOM 1597 C C . ARG A 1 195 ? -34.610 1.364 54.348 1.00 40.84 195 ARG A C 1
ATOM 1599 O O . ARG A 1 195 ? -35.682 1.936 5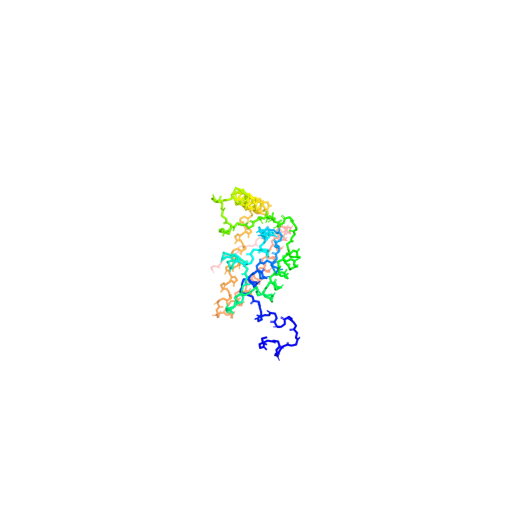4.172 1.00 40.84 195 ARG A O 1
ATOM 1606 N N . ILE A 1 196 ? -34.521 0.056 54.608 1.00 51.38 196 ILE A N 1
ATOM 1607 C CA . ILE 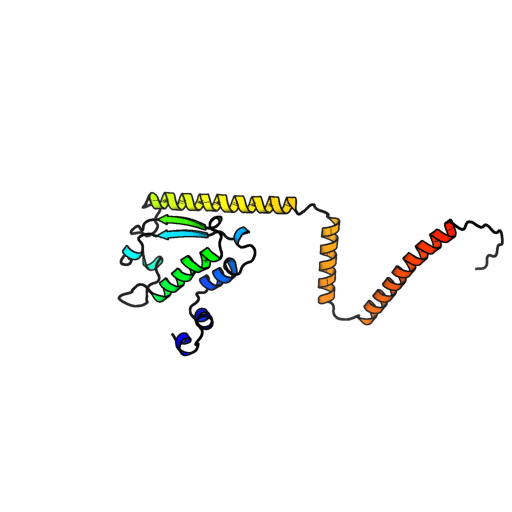A 1 196 ? -35.684 -0.824 54.819 1.00 51.38 196 ILE A CA 1
ATOM 1608 C C . ILE A 1 196 ? -36.318 -0.564 56.196 1.00 51.38 196 ILE A C 1
ATOM 1610 O O . ILE A 1 196 ? -37.541 -0.483 56.292 1.00 51.38 196 ILE A O 1
ATOM 1614 N N . ARG A 1 197 ? -35.505 -0.357 57.242 1.00 42.38 197 ARG A N 1
ATOM 1615 C CA . ARG A 1 197 ? -35.960 -0.039 58.608 1.00 42.38 197 ARG A CA 1
ATOM 1616 C C . ARG A 1 197 ? -36.715 1.296 58.670 1.00 42.38 197 ARG A C 1
ATOM 1618 O O . ARG A 1 197 ? -37.853 1.316 59.116 1.00 42.38 197 ARG A O 1
ATOM 1625 N N . LEU A 1 198 ? -36.150 2.367 58.105 1.00 44.84 198 LEU A N 1
ATOM 1626 C CA . LEU A 1 198 ? -36.792 3.690 58.048 1.00 44.84 198 LEU A CA 1
ATOM 1627 C C . LEU A 1 198 ? -38.099 3.696 57.241 1.00 44.84 198 LEU A C 1
ATOM 1629 O O . LEU A 1 198 ? -39.008 4.444 57.577 1.00 44.84 198 LEU A O 1
ATOM 1633 N N . ARG A 1 199 ? -38.229 2.866 56.194 1.00 43.72 199 ARG A N 1
ATOM 1634 C CA . ARG A 1 199 ? -39.500 2.727 55.455 1.00 43.72 199 ARG A CA 1
ATOM 1635 C C . ARG A 1 199 ? -40.574 2.002 56.256 1.00 43.72 199 ARG A C 1
ATOM 1637 O O . ARG A 1 199 ? -41.744 2.303 56.067 1.00 43.72 199 ARG A O 1
ATOM 1644 N N . LYS A 1 200 ? -40.186 1.054 57.109 1.00 48.88 200 LYS A N 1
ATOM 1645 C CA . LYS A 1 200 ? -41.117 0.315 57.962 1.00 48.88 200 LYS A CA 1
ATOM 1646 C C . LYS A 1 200 ? -41.621 1.190 59.113 1.00 48.88 200 LYS A C 1
ATOM 1648 O O . LYS A 1 200 ? -42.824 1.295 59.297 1.00 48.88 200 LYS A O 1
ATOM 1653 N N . ASP A 1 201 ? -40.726 1.931 59.761 1.00 51.69 201 ASP A N 1
ATOM 1654 C CA . ASP A 1 201 ? -41.075 2.833 60.868 1.00 51.69 201 ASP A CA 1
ATOM 1655 C C . ASP A 1 201 ? -41.912 4.055 60.410 1.00 51.69 201 ASP A C 1
ATOM 1657 O O . ASP A 1 201 ? -42.659 4.625 61.199 1.00 51.69 201 ASP A O 1
ATOM 1661 N N . LEU A 1 202 ? -41.842 4.443 59.125 1.00 49.25 202 LEU A N 1
ATOM 1662 C CA . LEU A 1 202 ? -42.698 5.491 58.539 1.00 49.25 202 LEU A CA 1
ATOM 1663 C C . LEU A 1 202 ? -44.093 4.982 58.114 1.00 49.25 202 LEU A C 1
ATOM 1665 O O . LEU A 1 202 ? -45.001 5.787 57.922 1.00 49.25 202 LEU A O 1
ATOM 1669 N N . LEU A 1 203 ? -44.252 3.667 57.916 1.00 51.06 203 LEU A N 1
ATOM 1670 C CA . LEU A 1 203 ? -45.520 3.023 57.543 1.00 51.06 203 LEU A CA 1
ATOM 1671 C C . LEU A 1 203 ? -46.277 2.498 58.772 1.00 51.06 203 LEU A C 1
ATOM 1673 O O . LEU A 1 203 ? -47.505 2.545 58.794 1.00 51.06 203 LEU A O 1
ATOM 1677 N N . ASP A 1 204 ? -45.556 2.082 59.813 1.00 47.97 204 ASP A N 1
ATOM 1678 C CA . ASP A 1 204 ? -46.105 1.561 61.067 1.00 47.97 204 ASP A CA 1
ATOM 1679 C C . ASP A 1 204 ? -46.315 2.687 62.096 1.00 47.97 204 ASP A C 1
ATOM 1681 O O . ASP A 1 204 ? -45.894 2.593 63.248 1.00 47.97 204 ASP A O 1
ATOM 1685 N N . GLY A 1 205 ? -46.971 3.775 61.679 1.00 54.97 205 GLY A N 1
ATOM 1686 C CA . GLY A 1 205 ? -47.376 4.869 62.560 1.00 54.97 205 GLY A CA 1
ATOM 1687 C C . GLY A 1 205 ? -48.296 4.390 63.688 1.00 54.97 205 GLY A C 1
ATOM 1688 O O . GLY A 1 205 ? -49.517 4.459 63.578 1.00 54.97 205 GLY A O 1
ATOM 1689 N N . GLN A 1 206 ? -47.708 3.946 64.796 1.00 43.28 206 GLN A N 1
ATOM 1690 C CA . GLN A 1 206 ? -48.361 3.790 66.089 1.00 43.28 206 GLN A CA 1
ATOM 1691 C C . GLN A 1 206 ? -47.685 4.728 67.081 1.00 43.28 206 GLN A C 1
ATOM 1693 O O . GLN A 1 206 ? -46.542 4.535 67.492 1.00 43.28 206 GLN A O 1
ATOM 1698 N N . GLY A 1 207 ? -48.413 5.785 67.436 1.00 48.56 207 GLY A N 1
ATOM 1699 C CA . GLY A 1 207 ? -48.021 6.685 68.505 1.00 48.56 207 GLY A CA 1
ATOM 1700 C C . GLY A 1 207 ? -48.028 5.981 69.856 1.00 48.56 207 GLY A C 1
ATOM 1701 O O . GLY A 1 207 ? -48.902 5.162 70.123 1.00 48.56 207 GLY A O 1
ATOM 1702 N N . CYS A 1 208 ? -47.092 6.362 70.720 1.00 36.19 208 CYS A N 1
ATOM 1703 C CA . CYS A 1 208 ? -47.258 6.330 72.167 1.00 36.19 208 CYS A CA 1
ATOM 1704 C C . CYS A 1 208 ? -46.436 7.467 72.793 1.00 36.19 208 CYS A C 1
ATOM 1706 O O . CYS A 1 208 ? -45.293 7.720 72.421 1.00 36.19 208 CYS A O 1
ATOM 1708 N N . HIS A 1 209 ? -47.105 8.170 73.702 1.00 37.69 209 HIS A N 1
ATOM 1709 C CA . HIS A 1 209 ? -46.649 9.266 74.551 1.00 37.69 209 HIS A CA 1
ATOM 1710 C C . HIS A 1 209 ? -45.514 8.905 75.522 1.00 37.69 209 HIS A C 1
ATOM 1712 O O . HIS A 1 209 ? -45.474 7.778 76.003 1.00 37.69 209 HIS A O 1
ATOM 1718 N N . GLY A 1 210 ? -44.778 9.951 75.936 1.00 35.88 210 GLY A N 1
ATOM 1719 C CA . GLY A 1 210 ? -44.105 10.105 77.242 1.00 35.88 210 GLY A CA 1
ATOM 1720 C C . GLY A 1 210 ? -42.832 9.268 77.417 1.00 35.88 210 GLY A C 1
ATOM 1721 O O . GLY A 1 210 ? -42.758 8.149 76.941 1.00 35.88 210 GLY A O 1
ATOM 1722 N N . ASN A 1 211 ? -41.764 9.714 78.073 1.00 31.91 211 ASN A N 1
ATOM 1723 C CA . ASN A 1 211 ? -41.569 10.788 79.043 1.00 31.91 211 ASN A CA 1
ATOM 1724 C C . ASN A 1 211 ? -40.107 11.270 78.974 1.00 31.91 211 ASN A C 1
ATOM 1726 O O . ASN A 1 211 ? -39.240 10.580 78.441 1.00 31.91 211 ASN A O 1
ATOM 1730 N N . GLU A 1 212 ? -39.872 12.449 79.544 1.00 41.69 212 GLU A N 1
ATOM 1731 C CA . GLU A 1 212 ? -38.563 13.029 79.855 1.00 41.69 212 GLU A CA 1
ATOM 1732 C C . GLU A 1 212 ? -37.626 12.061 80.598 1.00 41.69 212 GLU A C 1
ATOM 1734 O O . GLU A 1 212 ? -38.048 11.408 81.547 1.00 41.69 212 GLU A O 1
ATOM 1739 N N . GLU A 1 213 ? -36.336 12.082 80.249 1.00 31.20 213 GLU A N 1
ATOM 1740 C CA . GLU A 1 213 ? -35.270 12.305 81.236 1.00 31.20 213 GLU A CA 1
ATOM 1741 C C . GLU A 1 213 ? -33.987 12.784 80.533 1.00 31.20 213 GLU A C 1
ATOM 1743 O O . GLU A 1 213 ? -33.393 12.089 79.709 1.00 31.20 213 GLU A O 1
ATOM 1748 N N . MET A 1 214 ? -33.585 14.019 80.850 1.00 37.91 214 MET A N 1
ATOM 1749 C CA . MET A 1 214 ? -32.240 14.532 80.600 1.00 37.91 214 MET A CA 1
ATOM 1750 C C . MET A 1 214 ? -31.297 14.006 81.683 1.00 37.91 214 MET A C 1
ATOM 1752 O O . MET A 1 214 ? -31.552 14.231 82.864 1.00 37.91 214 MET A O 1
ATOM 1756 N N . ALA A 1 215 ? -30.159 13.436 81.292 1.00 36.53 215 ALA A N 1
ATOM 1757 C CA . ALA A 1 215 ? -28.955 13.425 82.117 1.00 36.53 215 ALA A CA 1
ATOM 1758 C C . ALA A 1 215 ? -27.706 13.322 81.222 1.00 36.53 215 ALA A C 1
ATOM 1760 O O . ALA A 1 215 ? -27.540 12.335 80.513 1.00 36.53 215 ALA A O 1
ATOM 1761 N N . TRP A 1 216 ? -26.930 14.411 81.267 1.00 41.91 216 TRP A N 1
ATOM 1762 C CA . TRP A 1 216 ? -25.519 14.661 80.920 1.00 41.91 216 TRP A CA 1
ATOM 1763 C C . TRP A 1 216 ? -24.744 13.657 80.059 1.00 41.91 216 TRP A C 1
ATOM 1765 O O . TRP A 1 216 ? -24.489 12.526 80.525 1.00 41.91 216 TRP A O 1
#

Radius of gyration: 35.04 Å; chains: 1; bounding box: 79×45×103 Å

pLDDT: mean 83.43, std 16.62, range [31.2, 98.38]